Protein AF-A0AAQ3PJN6-F1 (afdb_monomer)

Mean predicted aligned error: 7.68 Å

Foldseek 3Di:
DDDDDPDPDDDPDDDDQFCPQDPRSDDDPVSVVVVVCVVPDDQFCLVVLVVAPADPVLSVVVVCLSVQNDPQLQNCCVVVNDPDQAQLQASPDGTGSQCLQAVPPQNQVLQCVLCVVVVNNVLHDDPPDGPRRSLVVVLVVDDPVVSNVSSRLSSLLSVLSVVQSCCCVPVVDHDHSVVSNVVSVVSVVD

pLDDT: mean 91.35, std 9.41, range [41.59, 97.94]

InterPro domains:
  IPR026960 Reverse transcriptase zinc-binding domain [PF13966] (27-111)

Sequence (190 aa):
MLPPANAAVLADRPDSFVWRWTPHGQYTAASAYRSCFLGSTLLAGAKVIWKARVPPRVKFFAWLAIQDRCWTAERRRRHGLQDTDSCALCDQAVESMEHLLTECSFVKEVWFKIFSVLGWVQKFPPPQLSFVDWWLKERKSFGKLQRKGFDALLLLVAWIIWKERNDRIFRWKASMPRVIVQKVVEEARV

Organism: NCBI:txid547442

Structure (mmCIF, N/CA/C/O backbone):
data_AF-A0AAQ3PJN6-F1
#
_entry.id   AF-A0AAQ3PJN6-F1
#
loop_
_atom_site.group_PDB
_atom_site.id
_atom_site.type_symbol
_atom_site.label_atom_id
_atom_site.label_alt_id
_atom_site.label_comp_id
_atom_site.label_asym_id
_atom_site.label_entity_id
_atom_site.label_seq_id
_atom_site.pdbx_PDB_ins_code
_atom_site.Cartn_x
_atom_site.Cartn_y
_atom_site.Cartn_z
_atom_site.occupancy
_atom_site.B_iso_or_equiv
_atom_site.auth_seq_id
_atom_site.auth_comp_id
_atom_site.auth_asym_id
_atom_site.auth_atom_id
_atom_site.pdbx_PDB_model_num
ATOM 1 N N . MET A 1 1 ? 25.726 28.656 -46.540 1.00 41.59 1 MET A N 1
ATOM 2 C CA . MET A 1 1 ? 26.133 27.451 -47.294 1.00 41.59 1 MET A CA 1
ATOM 3 C C . MET A 1 1 ? 26.380 26.340 -46.286 1.00 41.59 1 MET A C 1
ATOM 5 O O . MET A 1 1 ? 27.259 26.498 -45.452 1.00 41.59 1 MET A O 1
ATOM 9 N N . LEU A 1 2 ? 25.542 25.300 -46.279 1.00 41.94 2 LEU A N 1
ATOM 10 C CA . LEU A 1 2 ? 25.742 24.102 -45.451 1.00 41.94 2 LEU A CA 1
ATOM 11 C C . LEU A 1 2 ? 26.845 23.233 -46.085 1.00 41.94 2 LEU A C 1
ATOM 13 O O . LEU A 1 2 ? 26.938 23.222 -47.314 1.00 41.94 2 LEU A O 1
ATOM 17 N N . PRO A 1 3 ? 27.680 22.531 -45.298 1.00 50.50 3 PRO A N 1
ATOM 18 C CA . PRO A 1 3 ? 28.695 21.650 -45.860 1.00 50.50 3 PRO A CA 1
ATOM 19 C C . PRO A 1 3 ? 28.027 20.483 -46.612 1.00 50.50 3 PRO A C 1
ATOM 21 O O . PRO A 1 3 ? 26.939 20.051 -46.216 1.00 50.50 3 PRO A O 1
ATOM 24 N N . PRO A 1 4 ? 28.642 19.974 -47.696 1.00 54.84 4 PRO A N 1
ATOM 25 C CA . PRO A 1 4 ? 28.109 18.838 -48.433 1.00 54.84 4 PRO A CA 1
ATOM 26 C C . PRO A 1 4 ? 28.041 17.611 -47.519 1.00 54.84 4 PRO A C 1
ATOM 28 O O . PRO A 1 4 ? 28.960 17.339 -46.747 1.00 54.84 4 PRO A O 1
ATOM 31 N N . ALA A 1 5 ? 26.926 16.886 -47.595 1.00 59.00 5 ALA A N 1
ATOM 32 C CA . ALA A 1 5 ? 26.743 15.634 -46.880 1.00 59.00 5 ALA A CA 1
ATOM 33 C C . ALA A 1 5 ? 27.876 14.664 -47.252 1.00 59.00 5 ALA A C 1
ATOM 35 O O . ALA A 1 5 ? 28.093 14.389 -48.432 1.00 59.00 5 ALA A O 1
ATOM 36 N N . ASN A 1 6 ? 28.600 14.162 -46.250 1.00 59.47 6 ASN A N 1
ATOM 37 C CA . ASN A 1 6 ? 29.632 13.148 -46.439 1.00 59.47 6 ASN A CA 1
ATOM 38 C C . ASN A 1 6 ? 29.007 11.916 -47.108 1.00 59.47 6 ASN A C 1
ATOM 40 O O . ASN A 1 6 ? 28.261 11.172 -46.470 1.00 59.47 6 ASN A O 1
ATOM 44 N N . ALA A 1 7 ? 29.304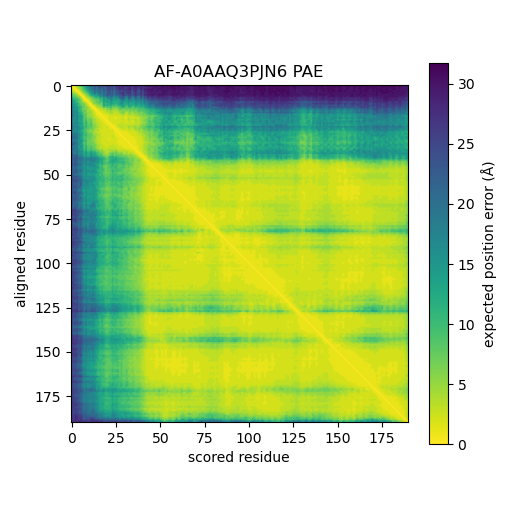 11.704 -48.390 1.00 63.03 7 ALA A N 1
ATOM 45 C CA . ALA A 1 7 ? 28.949 10.481 -49.088 1.00 63.03 7 ALA A CA 1
ATOM 46 C C . ALA A 1 7 ? 29.742 9.330 -48.454 1.00 63.03 7 ALA A C 1
ATOM 48 O O . ALA A 1 7 ? 30.969 9.278 -48.551 1.00 63.03 7 ALA A O 1
ATOM 49 N N . ALA A 1 8 ? 29.052 8.436 -47.748 1.00 68.81 8 ALA A N 1
ATOM 50 C CA . ALA A 1 8 ? 29.670 7.240 -47.201 1.00 68.81 8 ALA A CA 1
ATOM 51 C C . ALA A 1 8 ? 30.123 6.343 -48.364 1.00 68.81 8 ALA A C 1
ATOM 53 O O . ALA A 1 8 ? 29.296 5.811 -49.101 1.00 68.81 8 ALA A O 1
ATOM 54 N N . VAL A 1 9 ? 31.436 6.196 -48.543 1.00 72.69 9 VAL A N 1
ATOM 55 C CA . VAL A 1 9 ? 32.016 5.260 -49.512 1.00 72.69 9 VAL A CA 1
ATOM 56 C C . VAL A 1 9 ? 31.817 3.845 -48.967 1.00 72.69 9 VAL A C 1
ATOM 58 O O . VAL A 1 9 ? 32.398 3.482 -47.942 1.00 72.69 9 VAL A O 1
ATOM 61 N N . LEU A 1 10 ? 30.957 3.059 -49.615 1.00 74.88 10 LEU A N 1
ATOM 62 C CA . LEU A 1 10 ? 30.739 1.655 -49.273 1.00 74.88 10 LEU A CA 1
ATOM 63 C C . LEU A 1 10 ? 31.912 0.825 -49.806 1.00 74.88 10 LEU A C 1
ATOM 65 O O . LEU A 1 10 ? 32.283 0.939 -50.970 1.00 74.88 10 LEU A O 1
ATOM 69 N N . ALA A 1 11 ? 32.515 0.014 -48.940 1.00 78.19 11 ALA A N 1
ATOM 70 C CA . ALA A 1 11 ? 33.551 -0.931 -49.339 1.00 78.19 11 ALA A CA 1
ATOM 71 C C . ALA A 1 11 ? 32.913 -2.173 -49.981 1.00 78.19 11 ALA A C 1
ATOM 73 O O . ALA A 1 11 ? 31.875 -2.628 -49.503 1.00 78.19 11 ALA A O 1
ATOM 74 N N . ASP A 1 12 ? 33.561 -2.744 -51.001 1.00 83.94 12 ASP A N 1
ATOM 75 C CA . ASP A 1 12 ? 33.158 -3.995 -51.662 1.00 83.94 12 ASP A CA 1
ATOM 76 C C . ASP A 1 12 ? 33.481 -5.211 -50.774 1.00 83.94 12 ASP A C 1
ATOM 78 O O . ASP A 1 12 ? 34.441 -5.953 -50.977 1.00 83.94 12 ASP A O 1
ATOM 82 N N . ARG A 1 13 ? 32.735 -5.334 -49.676 1.00 83.50 13 ARG A N 1
ATOM 83 C CA . ARG A 1 13 ? 32.833 -6.424 -48.705 1.00 83.50 13 ARG A CA 1
ATOM 84 C C . ARG A 1 13 ? 31.434 -6.960 -48.415 1.00 83.50 13 ARG A C 1
ATOM 86 O O . ARG A 1 13 ? 30.494 -6.168 -48.377 1.00 83.50 13 ARG A O 1
ATOM 93 N N . PRO A 1 14 ? 31.284 -8.270 -48.165 1.00 85.62 14 PRO A N 1
ATOM 94 C CA . PRO A 1 14 ? 29.997 -8.824 -47.776 1.00 85.62 14 PRO A CA 1
ATOM 95 C C . PRO A 1 14 ? 29.517 -8.198 -46.462 1.00 85.62 14 PRO A C 1
ATOM 97 O O . PRO A 1 14 ? 30.303 -7.982 -45.532 1.00 85.62 14 PRO A O 1
ATOM 100 N N . ASP A 1 15 ? 28.217 -7.918 -46.392 1.00 86.94 15 ASP A N 1
ATOM 101 C CA . ASP A 1 15 ? 27.580 -7.397 -45.188 1.00 86.94 15 ASP A CA 1
ATOM 102 C C . ASP A 1 15 ? 27.761 -8.360 -44.010 1.00 86.94 15 ASP A C 1
ATOM 104 O O . ASP A 1 15 ? 27.745 -9.585 -44.151 1.00 86.94 15 ASP A O 1
ATOM 108 N N . SER A 1 16 ? 27.916 -7.793 -42.814 1.00 86.00 16 SER A N 1
ATOM 109 C CA . SER A 1 16 ? 28.051 -8.558 -41.576 1.00 86.00 16 SER A CA 1
ATOM 110 C C . SER A 1 16 ? 27.063 -8.067 -40.527 1.00 86.00 16 SER A C 1
ATOM 112 O O . SER A 1 16 ? 26.833 -6.867 -40.365 1.00 86.00 16 SER A O 1
ATOM 114 N N . PHE A 1 17 ? 26.473 -9.008 -39.791 1.00 88.12 17 PHE A N 1
ATOM 115 C CA . PHE A 1 17 ? 25.608 -8.681 -38.665 1.00 88.12 17 PHE A CA 1
ATOM 116 C C . PHE A 1 17 ? 26.457 -8.227 -37.478 1.00 88.12 17 PHE A C 1
ATOM 118 O O . PHE A 1 17 ? 27.200 -9.018 -36.899 1.00 88.12 17 PHE A O 1
ATOM 125 N N . VAL A 1 18 ? 26.310 -6.960 -37.087 1.00 91.19 18 VAL A N 1
ATOM 126 C CA . VAL A 1 18 ? 26.968 -6.394 -35.904 1.00 91.19 18 VAL A CA 1
ATOM 127 C C . VAL A 1 18 ? 25.927 -6.147 -34.820 1.00 91.19 18 VAL A C 1
ATOM 129 O O . VAL A 1 18 ? 25.025 -5.318 -34.952 1.00 91.19 18 VAL A O 1
ATOM 132 N N . TRP A 1 19 ? 26.054 -6.866 -33.710 1.00 94.31 19 TRP A N 1
ATOM 133 C CA . TRP A 1 19 ? 25.176 -6.708 -32.563 1.00 94.31 19 TRP A CA 1
ATOM 134 C C . TRP A 1 19 ? 25.511 -5.439 -31.771 1.00 94.31 19 TRP A C 1
ATOM 136 O O . TRP A 1 19 ? 26.453 -5.394 -30.976 1.00 94.31 19 TRP A O 1
ATOM 146 N N . ARG A 1 20 ? 24.683 -4.406 -31.956 1.00 92.50 20 ARG A N 1
ATOM 147 C CA . ARG A 1 20 ? 24.851 -3.059 -31.380 1.00 92.50 20 ARG A CA 1
ATOM 148 C C . ARG A 1 20 ? 24.995 -3.021 -29.852 1.00 92.50 20 ARG A C 1
ATOM 150 O O . ARG A 1 20 ? 25.579 -2.081 -29.322 1.00 92.50 20 ARG A O 1
ATOM 157 N N . TRP A 1 21 ? 24.455 -4.006 -29.133 1.00 89.50 21 TRP A N 1
ATOM 158 C CA . TRP A 1 21 ? 24.374 -3.983 -27.665 1.00 89.50 21 TRP A CA 1
ATOM 159 C C . TRP A 1 21 ? 25.571 -4.628 -26.956 1.00 89.50 21 TRP A C 1
ATOM 161 O O . TRP A 1 21 ? 25.535 -4.835 -25.743 1.00 89.50 21 TRP A O 1
ATOM 171 N N . THR A 1 22 ? 26.641 -4.938 -27.692 1.00 91.44 22 THR A N 1
ATOM 172 C CA . THR A 1 22 ? 27.928 -5.359 -27.124 1.00 91.44 22 THR A CA 1
ATOM 173 C C . THR A 1 22 ? 29.076 -4.612 -27.803 1.00 91.44 22 THR A C 1
ATOM 175 O O . THR A 1 22 ? 29.028 -4.450 -29.021 1.00 91.44 22 THR A O 1
ATOM 178 N N . PRO A 1 23 ? 30.139 -4.222 -27.072 1.00 88.75 23 PRO A N 1
ATOM 179 C CA . PRO A 1 23 ? 31.297 -3.542 -27.663 1.00 88.75 23 PRO A CA 1
ATOM 180 C C . PRO A 1 23 ? 31.987 -4.343 -28.774 1.00 88.75 23 PRO A C 1
ATOM 182 O O . PRO A 1 23 ? 32.526 -3.766 -29.708 1.00 88.75 23 PRO A O 1
ATOM 185 N N . HIS A 1 24 ? 31.944 -5.676 -28.687 1.00 91.00 24 HIS A N 1
ATOM 186 C CA . HIS A 1 24 ? 32.558 -6.580 -29.663 1.00 91.00 24 HIS A CA 1
ATOM 187 C C . HIS A 1 24 ? 31.635 -6.933 -30.839 1.00 91.00 24 HIS A C 1
ATOM 189 O O . HIS A 1 24 ? 32.012 -7.743 -31.679 1.00 91.00 24 HIS A O 1
ATOM 195 N N . GLY A 1 25 ? 30.419 -6.378 -30.895 1.00 92.38 25 GLY A N 1
ATOM 196 C CA . GLY A 1 25 ? 29.487 -6.632 -31.994 1.00 92.38 25 GLY A CA 1
ATOM 197 C C . GLY A 1 25 ? 28.912 -8.052 -32.044 1.00 92.38 25 GLY A C 1
ATOM 198 O O . GLY A 1 25 ? 28.310 -8.419 -33.049 1.00 92.38 25 GLY A O 1
ATOM 199 N N . GLN A 1 26 ? 29.074 -8.855 -30.989 1.00 93.69 26 GLN A N 1
ATOM 200 C CA . GLN A 1 26 ? 28.661 -10.259 -30.957 1.00 93.69 26 GLN A CA 1
ATOM 201 C C . GLN A 1 26 ? 27.317 -10.447 -30.256 1.00 93.69 26 GLN A C 1
ATOM 203 O O . GLN A 1 26 ? 27.110 -10.026 -29.116 1.00 93.69 26 GLN A O 1
ATOM 208 N N . TYR A 1 27 ? 26.402 -11.138 -30.930 1.00 93.00 27 TYR A N 1
ATOM 209 C CA . TYR A 1 27 ? 25.115 -11.491 -30.353 1.00 93.00 27 TYR A CA 1
ATOM 210 C C . TYR A 1 27 ? 25.272 -12.495 -29.205 1.00 93.00 27 TYR A C 1
ATOM 212 O O . TYR A 1 27 ? 25.960 -13.506 -29.322 1.00 93.00 27 TYR A O 1
ATOM 220 N N . THR A 1 28 ? 24.537 -12.258 -28.118 1.00 94.12 28 THR A N 1
ATOM 221 C CA . THR A 1 28 ? 24.232 -13.286 -27.115 1.00 94.12 28 THR A CA 1
ATOM 222 C C . THR A 1 28 ? 22.781 -13.148 -26.666 1.00 94.12 28 THR A C 1
ATOM 224 O O . THR A 1 28 ? 22.288 -12.025 -26.512 1.00 94.12 28 THR A O 1
ATOM 227 N N . ALA A 1 29 ? 22.116 -14.263 -26.352 1.00 94.38 29 ALA A N 1
ATOM 228 C CA . ALA A 1 29 ? 20.758 -14.241 -25.800 1.00 94.38 29 ALA A CA 1
ATOM 229 C C . ALA A 1 29 ? 20.659 -13.369 -24.530 1.00 94.38 29 ALA A C 1
ATOM 231 O O . ALA A 1 29 ? 19.691 -12.634 -24.346 1.00 94.38 29 ALA A O 1
ATOM 232 N N . ALA A 1 30 ? 21.701 -13.368 -23.689 1.00 93.19 30 ALA A N 1
ATOM 233 C CA . ALA A 1 30 ? 21.777 -12.518 -22.501 1.00 93.19 30 ALA A CA 1
ATOM 234 C C . ALA A 1 30 ? 21.797 -11.015 -22.837 1.00 93.19 30 ALA A C 1
ATOM 236 O O . ALA A 1 30 ? 21.110 -10.226 -22.187 1.00 93.19 30 ALA A O 1
ATOM 237 N N . SER A 1 31 ? 22.569 -10.601 -23.847 1.00 93.44 31 SER A N 1
ATOM 238 C CA . SER A 1 31 ? 22.611 -9.202 -24.294 1.00 93.44 31 SER A CA 1
ATOM 239 C C . SER A 1 31 ? 21.312 -8.763 -24.980 1.00 93.44 31 SER A C 1
ATOM 241 O O . SER A 1 31 ? 20.862 -7.644 -24.745 1.00 93.44 31 SER A O 1
ATOM 243 N N . ALA A 1 32 ? 20.662 -9.655 -25.735 1.00 93.69 32 ALA A N 1
ATOM 244 C CA . ALA A 1 32 ? 19.332 -9.428 -26.299 1.00 93.69 32 ALA A CA 1
ATOM 245 C C . ALA A 1 32 ? 18.289 -9.224 -25.201 1.00 93.69 32 ALA A C 1
ATOM 247 O O . ALA A 1 32 ? 17.615 -8.197 -25.191 1.00 93.69 32 ALA A O 1
ATOM 248 N N . TYR A 1 33 ? 18.247 -10.117 -24.210 1.00 92.25 33 TYR A N 1
ATOM 249 C CA . TYR A 1 33 ? 17.370 -9.965 -23.053 1.00 92.25 33 TYR A CA 1
ATOM 250 C C . TYR A 1 33 ? 17.603 -8.627 -22.343 1.00 92.25 33 TYR A C 1
ATOM 252 O O . TYR A 1 33 ? 16.660 -7.872 -22.147 1.00 92.25 33 TYR A O 1
ATOM 260 N N . ARG A 1 34 ? 18.857 -8.277 -22.018 1.00 90.62 34 ARG A N 1
ATOM 261 C CA . ARG A 1 34 ? 19.184 -6.999 -21.354 1.00 90.62 34 ARG A CA 1
ATOM 262 C C . ARG A 1 34 ? 18.792 -5.778 -22.188 1.00 90.62 34 ARG A C 1
ATOM 264 O O . ARG A 1 34 ? 18.369 -4.784 -21.605 1.00 90.62 34 ARG A O 1
ATOM 271 N N . SER A 1 35 ? 18.895 -5.854 -23.516 1.00 91.06 35 SER A N 1
ATOM 272 C CA . SER A 1 35 ? 18.488 -4.761 -24.407 1.00 91.06 35 SER A CA 1
ATOM 273 C C . SER A 1 35 ? 16.993 -4.446 -24.312 1.00 91.06 35 SER A C 1
ATOM 275 O O . SER A 1 35 ? 16.617 -3.283 -24.404 1.00 91.06 35 SER A O 1
ATOM 277 N N . CYS A 1 36 ? 16.147 -5.433 -23.994 1.00 89.75 36 CYS A N 1
ATOM 278 C CA . CYS A 1 36 ? 14.721 -5.207 -23.740 1.00 89.75 36 CYS A CA 1
ATOM 279 C C . CYS A 1 36 ? 14.448 -4.381 -22.468 1.00 89.75 36 CYS A C 1
ATOM 281 O O . CYS A 1 36 ? 13.340 -3.884 -22.294 1.00 89.75 36 CYS A O 1
ATOM 283 N N . PHE A 1 37 ? 15.438 -4.230 -21.581 1.00 87.38 37 PHE A N 1
ATOM 284 C CA . PHE A 1 37 ? 15.331 -3.453 -20.340 1.00 87.38 37 PHE A CA 1
ATOM 285 C C . PHE A 1 37 ? 16.139 -2.155 -20.380 1.00 87.38 37 PHE A C 1
ATOM 287 O O . PHE A 1 37 ? 16.239 -1.462 -19.361 1.00 87.38 37 PHE A O 1
ATOM 294 N N . LEU A 1 38 ? 16.732 -1.806 -21.523 1.00 85.00 38 LEU A N 1
ATOM 295 C CA . LEU A 1 38 ? 17.420 -0.530 -21.673 1.00 85.00 38 LEU A CA 1
ATOM 296 C C . LEU A 1 38 ? 16.406 0.612 -21.534 1.00 85.00 38 LEU A C 1
ATOM 298 O O . LEU A 1 38 ? 15.377 0.625 -22.200 1.00 85.00 38 LEU A O 1
ATOM 302 N N . GLY A 1 39 ? 16.680 1.546 -20.622 1.00 81.38 39 GLY A N 1
ATOM 303 C CA . GLY A 1 39 ? 15.740 2.615 -20.271 1.00 81.38 39 GLY A CA 1
ATOM 304 C C . GLY A 1 39 ? 14.632 2.203 -19.294 1.00 81.38 39 GLY A C 1
ATOM 305 O O . GLY A 1 39 ? 13.775 3.024 -18.980 1.00 81.38 39 GLY A O 1
ATOM 306 N N . SER A 1 40 ? 14.642 0.968 -18.774 1.00 82.12 40 SER A N 1
ATOM 307 C CA . SER A 1 40 ? 13.704 0.578 -17.716 1.00 82.12 40 SER A CA 1
ATOM 308 C C . SER A 1 40 ? 13.951 1.378 -16.433 1.00 82.12 40 SER A C 1
ATOM 310 O O . SER A 1 40 ? 15.087 1.551 -15.987 1.00 82.12 40 SER A O 1
ATOM 312 N N . THR A 1 41 ? 12.872 1.860 -15.820 1.00 78.12 41 THR A N 1
ATOM 313 C CA . THR A 1 41 ? 12.910 2.503 -14.506 1.00 78.12 41 THR A CA 1
ATOM 314 C C . THR A 1 41 ? 12.570 1.486 -13.425 1.00 78.12 41 THR A C 1
ATOM 316 O O . THR A 1 41 ? 11.668 0.656 -13.560 1.00 78.12 41 THR A O 1
ATOM 319 N N . LEU A 1 42 ? 13.316 1.527 -12.322 1.00 80.00 42 LEU A N 1
ATOM 320 C CA . LEU A 1 42 ? 12.997 0.711 -11.160 1.00 80.00 42 LEU A CA 1
ATOM 321 C C . LEU A 1 42 ? 11.850 1.363 -10.399 1.00 80.00 42 LEU A C 1
ATOM 323 O O . LEU A 1 42 ? 11.968 2.491 -9.925 1.00 80.00 42 LEU A O 1
ATOM 327 N N . LEU A 1 43 ? 10.761 0.621 -10.232 1.00 86.56 43 LEU A N 1
ATOM 328 C CA . LEU A 1 43 ? 9.643 1.068 -9.421 1.00 86.56 43 LEU A CA 1
ATOM 329 C C . LEU A 1 43 ? 10.024 1.037 -7.934 1.00 86.56 43 LEU A C 1
ATOM 331 O O . LEU A 1 43 ? 10.405 -0.011 -7.390 1.00 86.56 43 LEU A O 1
ATOM 335 N N . ALA A 1 44 ? 9.919 2.190 -7.271 1.00 90.25 44 ALA A N 1
ATOM 336 C CA . ALA A 1 44 ? 10.175 2.310 -5.843 1.00 90.25 44 ALA A CA 1
ATOM 337 C C . ALA A 1 44 ? 9.292 1.329 -5.050 1.00 90.25 44 ALA A C 1
ATOM 339 O O . ALA A 1 44 ? 8.145 1.061 -5.394 1.00 90.25 44 ALA A O 1
ATOM 340 N N . GLY A 1 45 ? 9.851 0.712 -4.008 1.00 92.44 45 GLY A N 1
ATOM 341 C CA . GLY A 1 45 ? 9.125 -0.252 -3.172 1.00 92.44 45 GLY A CA 1
ATOM 342 C C . GLY A 1 45 ? 9.012 -1.670 -3.747 1.00 92.44 45 GLY A C 1
ATOM 343 O O . GLY A 1 45 ? 8.946 -2.616 -2.962 1.00 92.44 45 GLY A O 1
ATOM 344 N N . ALA A 1 46 ? 9.125 -1.884 -5.065 1.00 93.00 46 ALA A N 1
ATOM 345 C CA . ALA A 1 46 ? 8.941 -3.209 -5.681 1.00 93.00 46 ALA A CA 1
ATOM 346 C C . ALA A 1 46 ? 9.862 -4.291 -5.082 1.00 93.00 46 ALA A C 1
ATOM 348 O O . ALA A 1 46 ? 9.415 -5.368 -4.687 1.00 93.00 46 ALA A O 1
ATOM 349 N N . LYS A 1 47 ? 11.157 -3.990 -4.916 1.00 92.81 47 LYS A N 1
ATOM 350 C CA . LYS A 1 47 ? 12.120 -4.913 -4.283 1.00 92.81 47 LYS A CA 1
ATOM 351 C C . LYS A 1 47 ? 11.766 -5.230 -2.826 1.00 92.81 47 LYS A C 1
ATOM 353 O O . LYS A 1 47 ? 12.107 -6.308 -2.338 1.00 92.81 47 LYS A O 1
ATOM 358 N N . VAL A 1 48 ? 11.136 -4.291 -2.122 1.00 95.00 48 VAL A N 1
ATOM 359 C CA . VAL A 1 48 ? 10.723 -4.470 -0.726 1.00 95.00 48 VAL A CA 1
ATOM 360 C C . VAL A 1 48 ? 9.495 -5.376 -0.654 1.00 95.00 48 VAL A C 1
ATOM 362 O O . VAL A 1 48 ? 9.520 -6.332 0.118 1.00 95.00 48 VAL A O 1
ATOM 365 N N . ILE A 1 49 ? 8.503 -5.170 -1.530 1.00 96.31 49 ILE A N 1
ATOM 366 C CA . ILE A 1 49 ? 7.302 -6.019 -1.649 1.00 96.31 49 ILE A CA 1
ATOM 367 C C . ILE A 1 49 ? 7.688 -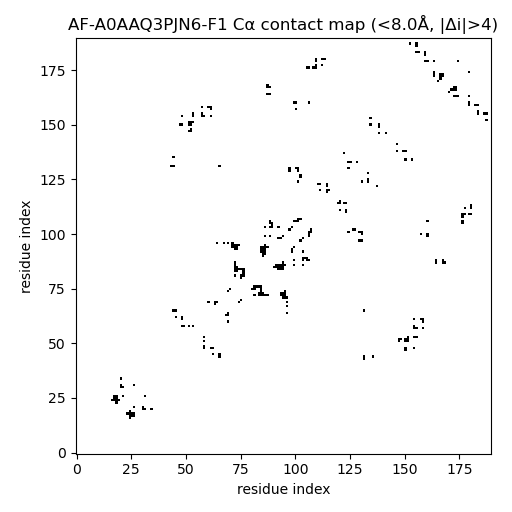7.491 -1.807 1.00 96.31 49 ILE A C 1
ATOM 369 O O . ILE A 1 49 ? 7.250 -8.348 -1.039 1.00 96.31 49 ILE A O 1
ATOM 373 N N . TRP A 1 50 ? 8.569 -7.796 -2.761 1.00 94.94 50 TRP A N 1
ATOM 374 C CA . TRP A 1 50 ? 8.934 -9.185 -3.044 1.00 94.94 50 TRP A CA 1
ATOM 375 C C . TRP A 1 50 ? 9.710 -9.852 -1.900 1.00 94.94 50 TRP A C 1
ATOM 377 O O . TRP A 1 50 ? 9.574 -11.061 -1.689 1.00 94.94 50 TRP A O 1
ATOM 387 N N . LYS A 1 51 ? 10.446 -9.068 -1.100 1.00 93.94 51 LYS A N 1
ATOM 388 C CA . LYS A 1 51 ? 11.173 -9.537 0.094 1.00 93.94 51 LYS A CA 1
ATOM 389 C C . LYS A 1 51 ? 10.322 -9.608 1.366 1.00 93.94 51 LYS A C 1
ATOM 391 O O . LYS A 1 51 ? 10.779 -10.205 2.342 1.00 93.94 51 LYS A O 1
ATOM 396 N N . ALA A 1 52 ? 9.133 -9.006 1.384 1.00 93.81 52 ALA A N 1
ATOM 397 C CA . ALA A 1 52 ? 8.261 -9.006 2.552 1.00 93.81 52 ALA A CA 1
ATOM 398 C C . ALA A 1 52 ? 7.778 -10.427 2.898 1.00 93.81 52 ALA A C 1
ATOM 400 O O . ALA A 1 52 ? 7.615 -11.284 2.022 1.00 93.81 52 ALA A O 1
ATOM 401 N N . ARG A 1 53 ? 7.551 -10.683 4.189 1.00 92.56 53 ARG A N 1
ATOM 402 C CA . ARG A 1 53 ? 7.000 -11.949 4.696 1.00 92.56 53 ARG A CA 1
ATOM 403 C C . ARG A 1 53 ? 5.479 -11.841 4.793 1.00 92.56 53 ARG A C 1
ATOM 405 O O . ARG A 1 53 ? 4.943 -11.661 5.875 1.00 92.56 53 ARG A O 1
ATOM 412 N N . VAL A 1 54 ? 4.821 -11.885 3.641 1.00 93.81 54 VAL A N 1
ATOM 413 C CA . VAL A 1 54 ? 3.356 -11.859 3.507 1.00 93.81 54 VAL A CA 1
ATOM 414 C C . VAL A 1 54 ? 2.924 -12.856 2.429 1.00 93.81 54 VAL A C 1
ATOM 416 O O . VAL A 1 54 ? 3.744 -13.182 1.557 1.00 93.81 54 VAL A O 1
ATOM 419 N N . PRO A 1 55 ? 1.663 -13.324 2.441 1.00 95.06 55 PRO A N 1
ATOM 420 C CA . PRO A 1 55 ? 1.155 -14.232 1.420 1.00 95.06 55 PRO A CA 1
ATOM 421 C C . PRO A 1 55 ? 1.334 -13.684 -0.010 1.00 95.06 55 PRO A C 1
ATOM 423 O O . PRO A 1 55 ? 1.213 -12.472 -0.221 1.00 95.06 55 PRO A O 1
ATOM 426 N N . PRO A 1 56 ? 1.552 -14.542 -1.028 1.00 95.69 56 PRO A N 1
ATOM 427 C CA . PRO A 1 56 ? 1.737 -14.106 -2.417 1.00 95.69 56 PRO A CA 1
ATOM 428 C C . PRO A 1 56 ? 0.617 -13.202 -2.949 1.00 95.69 56 PRO A C 1
ATOM 430 O O . PRO A 1 56 ? 0.901 -12.236 -3.652 1.00 95.69 56 PRO A O 1
ATOM 433 N N . ARG A 1 57 ? -0.641 -13.445 -2.545 1.00 95.94 57 ARG A N 1
ATOM 434 C CA . ARG A 1 57 ? -1.796 -12.595 -2.895 1.00 95.94 57 ARG A CA 1
ATOM 435 C C . ARG A 1 57 ? -1.630 -11.139 -2.445 1.00 95.94 57 ARG A C 1
ATOM 437 O O . ARG A 1 57 ? -1.961 -10.226 -3.193 1.00 95.94 57 ARG A O 1
ATOM 444 N N . VAL A 1 58 ? -1.052 -10.928 -1.261 1.00 97.06 58 VAL A N 1
ATOM 445 C CA . VAL A 1 58 ? -0.785 -9.596 -0.699 1.00 97.06 58 VAL A CA 1
ATOM 446 C C . VAL A 1 58 ? 0.342 -8.918 -1.475 1.00 97.06 58 VAL A C 1
ATOM 448 O O . VAL A 1 58 ? 0.235 -7.740 -1.803 1.00 97.06 58 VAL A O 1
ATOM 451 N N . LYS A 1 59 ? 1.396 -9.665 -1.839 1.00 97.06 59 LYS A N 1
ATOM 452 C CA . LYS A 1 59 ? 2.493 -9.143 -2.675 1.00 97.06 59 LYS A CA 1
ATOM 453 C C . LYS A 1 59 ? 2.000 -8.711 -4.050 1.00 97.06 59 LYS A C 1
ATOM 455 O O . LYS A 1 59 ? 2.359 -7.633 -4.511 1.00 97.06 59 LYS A O 1
ATOM 460 N N . PHE A 1 60 ? 1.181 -9.545 -4.686 1.00 97.31 60 PHE A N 1
ATOM 461 C CA . PHE A 1 60 ? 0.636 -9.265 -6.008 1.00 97.31 60 PHE A CA 1
ATOM 462 C C . PHE A 1 60 ? -0.273 -8.033 -5.989 1.00 97.31 60 PHE A C 1
ATOM 464 O O . PHE A 1 60 ? -0.095 -7.133 -6.805 1.00 97.31 60 PHE A O 1
ATOM 471 N N . PHE A 1 61 ? -1.172 -7.945 -5.004 1.00 97.81 61 PHE A N 1
ATOM 472 C CA . PHE A 1 61 ? -1.971 -6.744 -4.775 1.00 97.81 61 PHE A CA 1
ATOM 473 C C . PHE A 1 61 ? -1.091 -5.504 -4.587 1.00 97.81 61 PHE A C 1
ATOM 475 O O . PHE A 1 61 ? -1.273 -4.520 -5.295 1.00 97.81 61 PHE A O 1
ATOM 482 N N . ALA A 1 62 ? -0.115 -5.556 -3.677 1.00 97.38 62 ALA A N 1
ATOM 483 C CA . ALA A 1 62 ? 0.751 -4.419 -3.397 1.00 97.38 62 ALA A CA 1
ATOM 484 C C . ALA A 1 62 ? 1.519 -3.966 -4.644 1.00 97.38 62 ALA A C 1
ATOM 486 O O . ALA A 1 62 ? 1.641 -2.771 -4.887 1.00 97.38 62 ALA A O 1
ATOM 487 N N . TRP A 1 63 ? 2.002 -4.912 -5.455 1.00 96.50 63 TRP A N 1
ATOM 488 C CA . TRP A 1 63 ? 2.686 -4.632 -6.716 1.00 96.50 63 TRP A CA 1
ATOM 489 C C . TRP A 1 63 ? 1.785 -3.906 -7.724 1.00 96.50 63 TRP A C 1
ATOM 491 O O . TRP A 1 63 ? 2.264 -3.000 -8.407 1.00 96.50 63 TRP A O 1
ATOM 501 N N . LEU A 1 64 ? 0.499 -4.264 -7.802 1.00 96.69 64 LEU A N 1
ATOM 502 C CA . LEU A 1 64 ? -0.483 -3.533 -8.610 1.00 96.69 64 LEU A CA 1
ATOM 503 C C . LEU A 1 64 ? -0.793 -2.156 -8.014 1.00 96.69 64 LEU A C 1
ATOM 505 O O . LEU A 1 64 ? -0.855 -1.179 -8.757 1.00 96.69 64 LEU A O 1
ATOM 509 N N . ALA A 1 65 ? -0.950 -2.068 -6.692 1.00 96.38 65 ALA A N 1
ATOM 510 C CA . ALA A 1 65 ? -1.285 -0.830 -5.996 1.00 96.38 65 ALA A CA 1
ATOM 511 C C . ALA A 1 65 ? -0.229 0.259 -6.232 1.00 96.38 65 ALA A C 1
ATOM 513 O O . ALA A 1 65 ? -0.579 1.361 -6.635 1.00 96.38 65 ALA A O 1
ATOM 514 N N . ILE A 1 66 ? 1.063 -0.065 -6.105 1.00 94.69 66 ILE A N 1
ATOM 515 C CA . ILE A 1 66 ? 2.148 0.909 -6.332 1.00 94.69 66 ILE A CA 1
ATOM 516 C C . ILE A 1 66 ? 2.321 1.330 -7.802 1.00 94.69 66 ILE A C 1
ATOM 518 O O . ILE A 1 66 ? 3.093 2.234 -8.097 1.00 94.69 66 ILE A O 1
ATOM 522 N N . GLN A 1 67 ? 1.639 0.661 -8.734 1.00 92.94 67 GL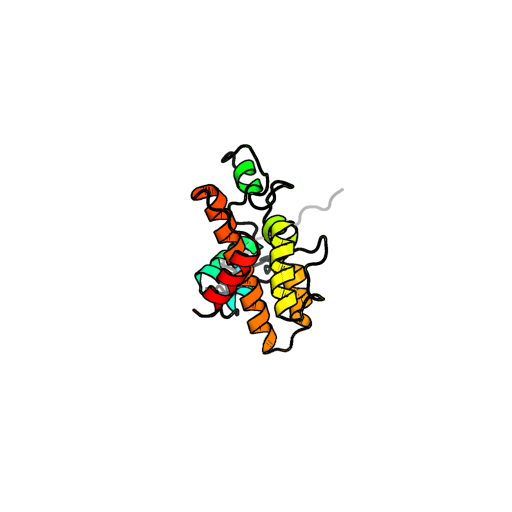N A N 1
ATOM 523 C CA . GLN A 1 67 ? 1.574 1.047 -10.149 1.00 92.94 67 GLN A CA 1
ATOM 524 C C . GLN A 1 67 ? 0.271 1.773 -10.495 1.00 92.94 67 GLN A C 1
ATOM 526 O O . GLN A 1 67 ? -0.019 1.956 -11.678 1.00 92.94 67 GLN A O 1
ATOM 531 N N . ASP A 1 68 ? -0.552 2.092 -9.492 1.00 92.19 68 ASP A N 1
ATOM 532 C CA . ASP A 1 68 ? -1.916 2.593 -9.664 1.00 92.19 68 ASP A CA 1
ATOM 533 C C . ASP A 1 68 ? -2.780 1.666 -10.543 1.00 92.19 68 ASP A C 1
ATOM 535 O O . ASP A 1 68 ? -3.663 2.112 -11.263 1.00 92.19 68 ASP A O 1
ATOM 539 N N . ARG A 1 69 ? -2.525 0.344 -10.531 1.00 94.62 69 ARG A N 1
ATOM 540 C CA . ARG A 1 69 ? -3.169 -0.665 -11.404 1.00 94.62 69 ARG A CA 1
ATOM 541 C C . ARG A 1 69 ? -4.397 -1.357 -10.816 1.00 94.62 69 ARG A C 1
ATOM 543 O O . ARG A 1 69 ? -4.929 -2.280 -11.431 1.00 94.62 69 ARG A O 1
ATOM 550 N N . CYS A 1 70 ? -4.872 -0.918 -9.659 1.00 96.38 70 CYS A N 1
ATOM 551 C CA . CYS A 1 70 ? -6.101 -1.437 -9.063 1.00 96.38 70 CYS A CA 1
ATOM 552 C C . CYS A 1 70 ? -7.336 -0.664 -9.552 1.00 96.38 70 CYS A C 1
ATOM 554 O O . CYS A 1 70 ? -7.253 0.510 -9.901 1.00 96.38 70 CYS A O 1
ATOM 556 N N . TRP A 1 71 ? -8.505 -1.308 -9.531 1.00 95.62 71 TRP A N 1
ATOM 557 C CA . TRP A 1 71 ? -9.783 -0.705 -9.937 1.00 95.62 71 TRP A CA 1
ATOM 558 C C . TRP A 1 71 ? -10.387 0.211 -8.859 1.00 95.62 71 TRP A C 1
ATOM 560 O O . TRP A 1 71 ? -11.433 -0.093 -8.274 1.00 95.62 71 TRP A O 1
ATOM 570 N N . THR A 1 72 ? -9.711 1.326 -8.585 1.00 96.88 72 THR A N 1
ATOM 571 C CA . THR A 1 72 ? -10.221 2.419 -7.744 1.00 96.88 72 THR A CA 1
ATOM 572 C C . THR A 1 72 ? -11.378 3.150 -8.424 1.00 96.88 72 THR A C 1
ATOM 574 O O . THR A 1 72 ? -11.614 2.974 -9.625 1.00 96.88 72 THR A O 1
ATOM 577 N N . ALA A 1 73 ? -12.137 3.942 -7.666 1.00 96.06 73 ALA A N 1
ATOM 578 C CA . ALA A 1 73 ? -13.297 4.630 -8.208 1.00 96.06 73 ALA A CA 1
ATOM 579 C C . ALA A 1 73 ? -12.904 5.641 -9.304 1.00 96.06 73 ALA A C 1
ATOM 581 O O . ALA A 1 73 ? -13.493 5.654 -10.387 1.00 96.06 73 ALA A O 1
ATOM 582 N N . GLU A 1 74 ? -11.827 6.392 -9.076 1.00 96.75 74 GLU A N 1
ATOM 583 C CA . GLU A 1 74 ? -11.251 7.297 -10.071 1.00 96.75 74 GLU A CA 1
ATOM 584 C C . GLU A 1 74 ? -10.888 6.555 -11.368 1.00 96.75 74 GLU A C 1
ATOM 586 O O . GLU A 1 74 ? -11.257 6.975 -12.467 1.00 96.75 74 GLU A O 1
ATOM 591 N N . ARG A 1 75 ? -10.202 5.408 -11.262 1.00 95.75 75 ARG A N 1
ATOM 592 C CA . ARG A 1 75 ? -9.811 4.618 -12.435 1.00 95.75 75 ARG A CA 1
ATOM 593 C C . ARG A 1 75 ? -11.028 4.062 -13.171 1.00 95.75 75 ARG A C 1
ATOM 595 O O . ARG A 1 75 ? -11.067 4.099 -14.397 1.00 95.75 75 ARG A O 1
ATOM 602 N N . ARG A 1 76 ? -12.028 3.549 -12.450 1.00 95.00 76 ARG A N 1
ATOM 603 C CA . ARG A 1 76 ? -13.262 3.037 -13.067 1.00 95.00 76 ARG A CA 1
ATOM 604 C C . ARG A 1 76 ? -13.998 4.135 -13.833 1.00 95.00 76 ARG A C 1
ATOM 606 O O . ARG A 1 76 ? -14.404 3.886 -14.965 1.00 95.00 76 A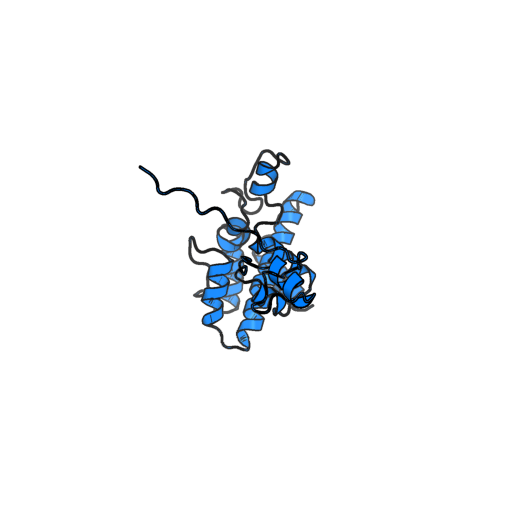RG A O 1
ATOM 613 N N . ARG A 1 77 ? -14.088 5.346 -13.276 1.00 95.69 77 ARG A N 1
ATOM 614 C CA . ARG A 1 77 ? -14.683 6.510 -13.952 1.00 95.69 77 ARG A CA 1
ATOM 615 C C . ARG A 1 77 ? -13.906 6.911 -15.205 1.00 95.69 77 ARG A C 1
ATOM 617 O O . ARG A 1 77 ? -14.510 7.069 -16.260 1.00 95.69 77 ARG A O 1
ATOM 624 N N . ARG A 1 78 ? -12.568 6.969 -15.139 1.00 95.00 78 ARG A N 1
ATOM 625 C CA . ARG A 1 78 ? -11.699 7.238 -16.308 1.00 95.00 78 ARG A CA 1
ATOM 626 C C . ARG A 1 78 ? -11.916 6.260 -17.473 1.00 95.00 78 ARG A C 1
ATOM 628 O O . ARG A 1 78 ? -11.659 6.618 -18.617 1.00 95.00 78 ARG A O 1
ATOM 635 N N . HIS A 1 79 ? -12.384 5.045 -17.188 1.00 94.94 79 HIS A N 1
ATOM 636 C CA . HIS A 1 79 ? -12.684 4.011 -18.181 1.00 94.94 79 HIS A CA 1
ATOM 637 C C . HIS A 1 79 ? -14.185 3.860 -18.500 1.00 94.94 79 HIS A C 1
ATOM 639 O O . HIS A 1 79 ? -14.557 2.900 -19.169 1.00 94.94 79 HIS A O 1
ATOM 645 N N . GLY A 1 80 ? -15.048 4.766 -18.025 1.00 95.06 80 GLY A N 1
ATOM 646 C CA . GLY A 1 80 ? -16.492 4.715 -18.287 1.00 95.06 80 GLY A CA 1
ATOM 647 C C . GLY A 1 80 ? -17.218 3.545 -17.613 1.00 95.06 80 GLY A C 1
ATOM 648 O O . GLY A 1 80 ? -18.287 3.148 -18.060 1.00 95.06 80 GLY A O 1
ATOM 649 N N . LEU A 1 81 ? -16.639 2.961 -16.557 1.00 93.25 81 LEU A N 1
ATOM 650 C CA . LEU A 1 81 ? -17.232 1.835 -15.824 1.00 93.25 81 LEU A CA 1
ATOM 651 C C . LEU A 1 81 ? -18.165 2.278 -14.686 1.00 93.25 81 LEU A C 1
ATOM 653 O O . LEU A 1 81 ? -18.824 1.433 -14.086 1.00 93.25 81 LEU A O 1
ATOM 657 N N . GLN A 1 82 ? -18.164 3.567 -14.338 1.00 91.94 82 GLN A N 1
ATOM 658 C CA . GLN A 1 82 ? -19.063 4.179 -13.356 1.00 91.94 82 GLN A CA 1
ATOM 659 C C . GLN A 1 82 ? -19.030 5.711 -13.467 1.00 91.94 82 GLN A C 1
ATOM 661 O O . GLN A 1 82 ? -18.043 6.269 -13.950 1.00 91.94 82 GLN A O 1
ATOM 666 N N . ASP A 1 83 ? -20.049 6.377 -12.927 1.00 91.56 83 ASP A N 1
ATOM 667 C CA . ASP A 1 83 ? -20.193 7.835 -13.036 1.00 91.56 83 ASP A CA 1
ATOM 668 C C . ASP A 1 83 ? -19.460 8.611 -11.934 1.00 91.56 83 ASP A C 1
ATOM 670 O O . ASP A 1 83 ? -18.898 9.683 -12.186 1.00 91.56 83 ASP A O 1
ATOM 674 N N . THR A 1 84 ? -19.440 8.064 -10.715 1.00 94.00 84 THR A N 1
ATOM 675 C CA . THR A 1 84 ? -18.850 8.704 -9.533 1.00 94.00 84 THR A CA 1
ATOM 676 C C . THR A 1 84 ? -17.440 8.189 -9.261 1.00 94.00 84 THR A C 1
ATOM 678 O O . THR A 1 84 ? -17.111 7.032 -9.522 1.00 94.00 84 THR A O 1
ATOM 681 N N . ASP A 1 85 ? -16.582 9.041 -8.714 1.00 96.12 85 ASP A N 1
ATOM 682 C CA . ASP A 1 85 ? -15.249 8.685 -8.220 1.00 96.12 85 ASP A CA 1
ATOM 683 C C . ASP A 1 85 ? -15.097 8.878 -6.710 1.00 96.12 85 ASP A C 1
ATOM 685 O O . ASP A 1 85 ? -13.989 8.743 -6.195 1.00 96.12 85 ASP A O 1
ATOM 689 N N . SER A 1 86 ? -16.191 9.116 -5.984 1.00 97.19 86 SER A N 1
ATOM 690 C CA . SER A 1 86 ? -16.179 9.223 -4.527 1.00 97.19 86 SER A CA 1
ATOM 691 C C . SER A 1 86 ? -15.614 7.965 -3.860 1.00 97.19 86 SER A C 1
ATOM 693 O O . SER A 1 86 ? -15.897 6.828 -4.249 1.00 97.19 86 SER A O 1
ATOM 695 N N . CYS A 1 87 ? -14.811 8.173 -2.820 1.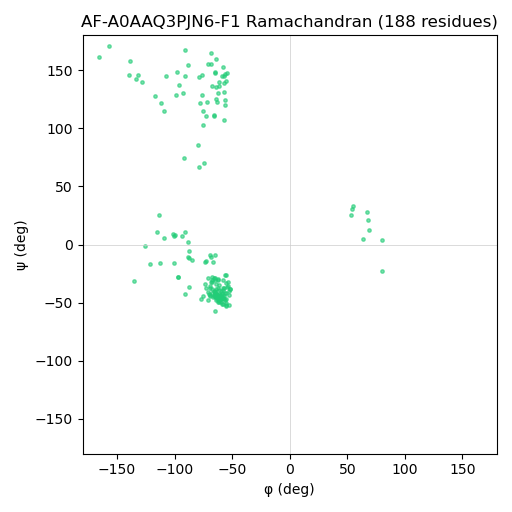00 97.44 87 CYS A N 1
ATOM 696 C CA . CYS A 1 87 ? -14.235 7.114 -2.002 1.00 97.44 87 CYS A CA 1
ATOM 697 C C . CYS A 1 87 ? -15.306 6.308 -1.268 1.00 97.44 87 CYS A C 1
ATOM 699 O O . CYS A 1 87 ? -16.017 6.841 -0.420 1.00 97.44 87 CYS A O 1
ATOM 701 N N . ALA A 1 88 ? -15.344 4.990 -1.481 1.00 95.81 88 ALA A N 1
ATOM 702 C CA . ALA A 1 88 ? -16.320 4.116 -0.824 1.00 95.81 88 ALA A CA 1
ATOM 703 C C . ALA A 1 88 ? -16.103 3.979 0.700 1.00 95.81 88 ALA A C 1
ATOM 705 O O . ALA A 1 88 ? -16.930 3.398 1.410 1.00 95.81 88 ALA A O 1
ATOM 706 N N . LEU A 1 89 ? -14.969 4.467 1.220 1.00 97.31 89 LEU A N 1
ATOM 707 C CA . LEU A 1 89 ? -14.663 4.421 2.648 1.00 97.31 89 LEU A CA 1
ATOM 708 C C . LEU A 1 89 ? -15.122 5.666 3.412 1.00 97.31 89 LEU A C 1
ATOM 710 O O . LEU A 1 89 ? -15.639 5.512 4.520 1.00 97.31 89 LEU A O 1
ATOM 714 N N . CYS A 1 90 ? -14.915 6.863 2.853 1.00 96.38 90 CYS A N 1
ATOM 715 C CA . CYS A 1 90 ? -15.205 8.133 3.528 1.00 96.38 90 CYS A CA 1
ATOM 716 C C . CYS A 1 90 ? -16.204 9.042 2.810 1.00 96.38 90 CYS A C 1
ATOM 718 O O . CYS A 1 90 ? -16.675 9.974 3.447 1.00 96.38 90 CYS A O 1
ATOM 720 N N . ASP A 1 91 ? -16.481 8.817 1.524 1.00 96.19 91 ASP A N 1
ATOM 721 C CA . ASP A 1 91 ? -17.381 9.628 0.689 1.00 96.19 91 ASP A CA 1
ATOM 722 C C . ASP A 1 91 ? -17.067 11.142 0.673 1.00 96.19 91 ASP A C 1
ATOM 724 O O . ASP A 1 91 ? -17.932 11.983 0.469 1.00 96.19 91 ASP A O 1
ATOM 728 N N . GLN A 1 92 ? -15.805 11.511 0.926 1.00 95.19 92 GLN A N 1
ATOM 729 C CA . GLN A 1 92 ? -15.368 12.909 1.094 1.00 95.19 92 GLN A CA 1
ATOM 730 C C . GLN A 1 92 ? -14.438 13.411 -0.017 1.00 95.19 92 GLN A C 1
ATOM 732 O O . GLN A 1 92 ? -14.189 14.610 -0.111 1.00 95.19 92 GLN A O 1
ATOM 737 N N . ALA A 1 93 ? -13.861 12.510 -0.813 1.00 96.44 93 ALA A N 1
ATOM 738 C CA . ALA A 1 93 ? -12.883 12.840 -1.845 1.00 96.44 93 ALA A CA 1
ATOM 739 C C . ALA A 1 93 ? -12.835 11.757 -2.931 1.00 96.44 93 ALA A C 1
ATOM 741 O O . ALA A 1 93 ? -13.405 10.674 -2.767 1.00 96.44 93 ALA A O 1
ATOM 742 N N . VAL A 1 94 ? -12.112 12.051 -4.013 1.00 97.19 94 VAL A N 1
ATOM 743 C CA . VAL A 1 94 ? -11.845 11.124 -5.119 1.00 97.19 94 VAL A CA 1
ATOM 744 C C . VAL A 1 94 ? -11.045 9.911 -4.630 1.00 97.19 94 VAL A C 1
ATOM 746 O O . VAL A 1 94 ? -10.014 10.041 -3.970 1.00 97.19 94 VAL A O 1
ATOM 749 N N . GLU A 1 95 ? -11.501 8.708 -4.974 1.00 97.38 95 GLU A N 1
ATOM 750 C CA . GLU A 1 95 ? -10.837 7.449 -4.646 1.00 97.38 95 GLU A CA 1
ATOM 751 C C . GLU A 1 95 ? -9.672 7.175 -5.607 1.00 97.38 95 GLU A C 1
ATOM 753 O O . GLU A 1 95 ? -9.813 6.456 -6.601 1.00 97.38 95 GLU A O 1
ATOM 758 N N . SER A 1 96 ? -8.502 7.721 -5.296 1.00 96.88 96 SER A N 1
ATOM 759 C CA . SER A 1 96 ? -7.226 7.263 -5.854 1.00 96.88 96 SER A CA 1
ATOM 760 C C . SER A 1 96 ? -6.598 6.189 -4.955 1.00 96.88 96 SER A C 1
ATOM 762 O O . SER A 1 96 ? -7.031 5.979 -3.816 1.00 96.88 96 SER A O 1
ATOM 764 N N . MET A 1 97 ? -5.566 5.487 -5.441 1.00 95.94 97 MET A N 1
ATOM 765 C CA . MET A 1 97 ? -4.841 4.533 -4.592 1.00 95.94 97 MET A CA 1
ATOM 766 C C . MET A 1 97 ? -4.140 5.235 -3.420 1.00 95.94 97 MET A C 1
ATOM 768 O O . MET A 1 97 ? -4.163 4.728 -2.302 1.00 95.94 97 MET A O 1
ATOM 772 N N . GLU A 1 98 ? -3.575 6.422 -3.651 1.00 95.25 98 GLU A N 1
ATOM 773 C CA . GLU A 1 98 ? -2.956 7.235 -2.597 1.00 95.25 98 GLU A CA 1
ATOM 774 C C . GLU A 1 98 ? -3.988 7.648 -1.545 1.00 95.25 98 GLU A C 1
ATOM 776 O O . GLU A 1 98 ? -3.801 7.403 -0.350 1.00 95.25 98 GLU A O 1
ATOM 781 N N . HIS A 1 99 ? -5.147 8.147 -1.989 1.00 96.12 99 HIS A N 1
ATOM 782 C CA . HIS A 1 99 ? -6.231 8.491 -1.081 1.00 96.12 99 HIS A CA 1
ATOM 783 C C . HIS A 1 99 ? -6.650 7.288 -0.230 1.00 96.12 99 HIS A C 1
ATOM 785 O O . HIS A 1 99 ? -6.766 7.386 0.992 1.00 96.12 99 HIS A O 1
ATOM 791 N N . LEU A 1 100 ? -6.834 6.131 -0.868 1.00 96.69 100 LEU A N 1
ATOM 792 C CA . LEU A 1 100 ? -7.274 4.910 -0.206 1.00 96.69 100 LEU A CA 1
ATOM 793 C C . LEU A 1 100 ? -6.247 4.364 0.798 1.00 96.69 100 LEU A C 1
ATOM 795 O O . LEU A 1 100 ? -6.642 3.708 1.755 1.00 96.69 100 LEU A O 1
ATOM 799 N N . LEU A 1 101 ? -4.947 4.593 0.605 1.00 96.19 101 LEU A N 1
ATOM 800 C CA . LEU A 1 101 ? -3.914 4.013 1.469 1.00 96.19 101 LEU A CA 1
ATOM 801 C C . LEU A 1 101 ? -3.420 4.956 2.570 1.00 96.19 101 LEU A C 1
ATOM 803 O O . LEU A 1 101 ? -3.010 4.462 3.625 1.00 96.19 101 LEU A O 1
ATOM 807 N N . THR A 1 102 ? -3.461 6.277 2.376 1.00 95.50 102 THR A N 1
ATOM 808 C CA . THR A 1 102 ? -2.882 7.238 3.339 1.00 95.50 102 THR A CA 1
ATOM 809 C C . THR A 1 102 ? -3.764 8.444 3.656 1.00 95.50 102 THR A C 1
ATOM 811 O O . THR A 1 102 ? -3.713 8.937 4.786 1.00 95.50 102 THR A O 1
ATOM 814 N N . GLU A 1 103 ? -4.585 8.939 2.726 1.00 95.75 103 GLU A N 1
ATOM 815 C CA . GLU A 1 103 ? -5.247 10.243 2.908 1.00 95.75 103 GLU A CA 1
ATOM 816 C C . GLU A 1 103 ? -6.679 10.158 3.445 1.00 95.75 103 GLU A C 1
ATOM 818 O O . GLU A 1 103 ? -7.128 11.084 4.132 1.00 95.75 103 GLU A O 1
ATOM 823 N N . CYS A 1 104 ? -7.377 9.058 3.162 1.00 96.50 104 CYS A N 1
ATOM 824 C CA . CYS A 1 104 ? -8.758 8.807 3.556 1.00 96.50 104 CYS A CA 1
ATOM 825 C C . CYS A 1 104 ? -8.931 8.902 5.078 1.00 96.50 104 CYS A C 1
ATOM 827 O O . CYS A 1 104 ? -8.192 8.279 5.841 1.00 96.50 104 CYS A O 1
ATOM 829 N N . SER A 1 105 ? -9.938 9.653 5.534 1.00 96.31 105 SER A N 1
ATOM 830 C CA . SER A 1 105 ? -10.227 9.870 6.960 1.00 96.31 105 SER A CA 1
ATOM 831 C C . SER A 1 105 ? -10.492 8.560 7.715 1.00 96.31 105 SER A C 1
ATOM 833 O O . SER A 1 105 ? -9.935 8.347 8.792 1.00 96.31 105 SER A O 1
ATOM 835 N N . PHE A 1 106 ? -11.239 7.631 7.108 1.00 97.31 106 PHE A N 1
ATOM 836 C CA . PHE A 1 106 ? -11.458 6.284 7.649 1.00 97.31 106 PHE A CA 1
ATOM 837 C C . PHE A 1 106 ? -10.141 5.508 7.821 1.00 97.31 106 PHE A C 1
ATOM 839 O O . PHE A 1 106 ? -9.899 4.871 8.845 1.00 97.31 106 PHE A O 1
ATOM 846 N N . VAL A 1 107 ? -9.262 5.574 6.821 1.00 96.62 107 VAL A N 1
ATOM 847 C CA . VAL A 1 107 ? -7.987 4.839 6.799 1.00 96.62 107 VAL A CA 1
ATOM 848 C C . VAL A 1 107 ? -6.979 5.444 7.768 1.00 96.62 107 VAL A C 1
ATOM 850 O O . VAL A 1 107 ? -6.278 4.712 8.463 1.00 96.62 107 VAL A O 1
ATOM 853 N N . LYS A 1 108 ? -6.961 6.772 7.898 1.00 95.88 108 LYS A N 1
ATOM 854 C CA . LYS A 1 108 ? -6.204 7.486 8.930 1.00 95.88 108 LYS A CA 1
ATOM 855 C C . LYS A 1 108 ? -6.584 7.016 10.332 1.00 95.88 108 LYS A C 1
ATOM 857 O O . LYS A 1 108 ? -5.695 6.783 11.147 1.00 95.88 108 LYS A O 1
ATOM 862 N N . GLU A 1 109 ? -7.871 6.801 10.606 1.00 96.38 109 GLU A N 1
ATOM 863 C CA . GLU A 1 109 ? -8.306 6.249 11.893 1.00 96.38 109 GLU A CA 1
ATOM 864 C C . GLU A 1 109 ? -7.798 4.810 12.103 1.00 96.38 109 GLU A C 1
ATOM 866 O O . GLU A 1 109 ? -7.322 4.477 13.191 1.00 96.38 109 GLU A O 1
ATOM 871 N N . VAL A 1 110 ? -7.842 3.961 11.068 1.00 96.81 110 VAL A N 1
ATOM 872 C CA . VAL A 1 110 ? -7.285 2.595 11.124 1.00 96.81 110 VAL A CA 1
ATOM 873 C C . VAL A 1 110 ? -5.787 2.632 11.439 1.00 96.81 110 VAL A C 1
ATOM 875 O O . VAL A 1 110 ? -5.348 1.962 12.378 1.00 96.81 110 VAL A O 1
ATOM 878 N N . TRP A 1 111 ? -5.011 3.448 10.719 1.00 96.44 111 TRP A N 1
ATOM 879 C CA . TRP A 1 111 ? -3.579 3.624 10.975 1.00 96.44 111 TRP A CA 1
ATOM 880 C C . TRP A 1 111 ? -3.304 4.111 12.391 1.00 96.44 111 TRP A C 1
ATOM 882 O O . TRP A 1 111 ? -2.443 3.555 13.072 1.00 96.44 111 TRP A O 1
ATOM 892 N N . PHE A 1 112 ? -4.063 5.105 12.856 1.00 95.88 112 PHE A N 1
ATOM 893 C CA . PHE A 1 112 ? -3.899 5.666 14.190 1.00 95.88 112 PHE A CA 1
ATOM 894 C C . PHE A 1 112 ? -4.113 4.601 15.267 1.00 95.88 112 PHE A C 1
ATOM 896 O O . PHE A 1 112 ? -3.287 4.473 16.170 1.00 95.88 112 PHE A O 1
ATOM 903 N N . LYS A 1 113 ? -5.169 3.784 15.157 1.00 95.44 113 LYS A N 1
ATOM 904 C CA . LYS A 1 113 ? -5.428 2.699 16.117 1.00 95.44 113 LYS A CA 1
ATOM 905 C C . LYS A 1 113 ? -4.318 1.645 16.114 1.00 95.44 113 LYS A C 1
ATOM 907 O O . LYS A 1 113 ? -3.857 1.265 17.186 1.00 95.44 113 LYS A O 1
ATOM 912 N N . ILE A 1 114 ? -3.862 1.202 14.940 1.00 95.12 114 ILE A N 1
ATOM 913 C CA . ILE A 1 114 ? -2.780 0.206 14.824 1.00 95.12 114 ILE A CA 1
ATOM 914 C C . ILE A 1 114 ? -1.486 0.749 15.433 1.00 95.12 114 ILE A C 1
ATOM 916 O O . ILE A 1 114 ? -0.861 0.087 16.259 1.00 95.12 114 ILE A O 1
ATOM 920 N N . PHE A 1 115 ? -1.091 1.968 15.071 1.00 95.00 115 PHE A N 1
ATOM 921 C CA . PHE A 1 115 ? 0.141 2.565 15.578 1.00 95.00 115 PHE A CA 1
ATOM 922 C C . PHE A 1 115 ? 0.060 2.948 17.050 1.00 95.00 115 PHE A C 1
ATOM 924 O O . PHE A 1 115 ? 1.080 2.877 17.728 1.00 95.00 115 PHE A O 1
ATOM 931 N N . SER A 1 116 ? -1.123 3.268 17.573 1.00 94.88 116 SER A N 1
ATOM 932 C CA . SER A 1 116 ? -1.316 3.473 19.013 1.00 94.88 116 SER A CA 1
ATOM 933 C C . SER A 1 116 ? -1.028 2.194 19.798 1.00 94.88 116 SER A C 1
ATOM 935 O O . SER A 1 116 ? -0.284 2.234 20.771 1.00 94.88 116 SER A O 1
ATOM 937 N N . VAL A 1 117 ? -1.534 1.046 19.331 1.00 92.50 117 VAL A N 1
ATOM 938 C CA . VAL A 1 117 ? -1.277 -0.262 19.964 1.00 92.50 117 VAL A CA 1
ATOM 939 C C . VAL A 1 117 ? 0.206 -0.646 19.901 1.00 92.50 117 VAL A C 1
ATOM 941 O O . VAL A 1 117 ? 0.721 -1.266 20.825 1.00 92.50 117 VAL A O 1
ATOM 944 N N . LEU A 1 118 ? 0.907 -0.265 18.830 1.00 91.94 118 LEU A N 1
ATOM 945 C CA . LEU A 1 118 ? 2.329 -0.573 18.638 1.00 91.94 118 LEU A CA 1
ATOM 946 C C . LEU A 1 118 ? 3.286 0.464 19.257 1.00 91.94 118 LEU A C 1
ATOM 948 O O . LEU A 1 118 ? 4.498 0.260 19.220 1.00 91.94 118 LEU A O 1
ATOM 952 N N . GLY A 1 119 ? 2.776 1.580 19.790 1.00 93.81 119 GLY A N 1
ATOM 953 C CA . GLY A 1 119 ? 3.604 2.695 20.269 1.00 93.81 119 GLY A CA 1
ATOM 954 C C . GLY A 1 119 ? 4.359 3.434 19.152 1.00 93.81 119 GLY A C 1
ATOM 955 O O . GLY A 1 119 ? 5.445 3.966 19.380 1.00 93.81 119 GLY A O 1
ATOM 956 N N . TRP A 1 120 ? 3.818 3.433 17.929 1.00 94.38 120 TRP A N 1
ATOM 957 C CA . TRP A 1 120 ? 4.422 3.995 16.710 1.00 94.38 120 TRP A CA 1
ATOM 958 C C . TRP A 1 120 ? 3.657 5.204 16.154 1.00 94.38 120 TRP A C 1
ATOM 960 O O . TRP A 1 120 ? 3.717 5.481 14.959 1.00 94.38 120 TRP A O 1
ATOM 970 N N . VAL A 1 121 ? 2.915 5.936 16.985 1.00 92.25 121 VAL A N 1
ATOM 971 C CA . VAL A 1 121 ? 2.096 7.087 16.550 1.00 92.25 121 VAL A CA 1
ATOM 972 C C . VAL A 1 121 ? 2.922 8.144 15.797 1.00 92.25 121 VAL A C 1
ATOM 974 O O . VAL A 1 121 ? 2.459 8.719 14.820 1.00 92.25 121 VAL A O 1
ATOM 977 N N . GLN A 1 122 ? 4.189 8.331 16.161 1.00 91.44 122 GLN A N 1
ATOM 978 C CA . GLN A 1 122 ? 5.158 9.201 15.484 1.00 91.44 122 GLN A CA 1
ATOM 979 C C . GLN A 1 122 ? 5.532 8.762 14.055 1.00 91.44 122 GLN A C 1
ATOM 981 O O . GLN A 1 122 ? 6.240 9.484 13.359 1.00 91.44 122 GLN A O 1
ATOM 986 N N . LYS A 1 123 ? 5.107 7.569 13.624 1.00 90.75 123 LYS A N 1
ATOM 987 C CA . LYS A 1 123 ? 5.355 6.983 12.294 1.00 90.75 123 LYS A CA 1
ATOM 988 C C . LYS A 1 123 ? 4.174 7.145 11.340 1.00 90.75 123 LYS A C 1
ATOM 990 O O . LYS A 1 123 ? 4.176 6.553 10.261 1.00 90.75 123 LYS A O 1
ATOM 995 N N . PHE A 1 124 ? 3.167 7.917 11.741 1.00 91.25 124 PHE A N 1
ATOM 996 C CA . PHE A 1 124 ? 1.956 8.162 10.969 1.00 91.25 124 PHE A CA 1
ATOM 997 C C . PHE A 1 124 ? 2.250 8.731 9.564 1.00 91.25 124 PHE A C 1
ATOM 999 O O . PHE A 1 124 ? 3.223 9.477 9.417 1.00 91.25 124 PHE A O 1
ATOM 1006 N N . PRO A 1 125 ? 1.438 8.408 8.533 1.00 87.94 125 PRO A N 1
ATOM 1007 C CA . PRO A 1 125 ? 1.591 8.990 7.202 1.00 87.94 125 PRO A CA 1
ATOM 1008 C C . PRO A 1 125 ? 1.535 10.525 7.255 1.00 87.94 125 PRO A C 1
ATOM 1010 O O . PRO A 1 125 ? 0.522 11.077 7.696 1.00 87.94 125 PRO A O 1
ATOM 1013 N N . PRO A 1 126 ? 2.590 11.240 6.827 1.00 87.06 126 PRO A N 1
ATOM 1014 C CA . PRO A 1 126 ? 2.532 12.690 6.750 1.00 87.06 126 PRO A CA 1
ATOM 1015 C C . PRO A 1 126 ? 1.606 13.123 5.600 1.00 87.06 126 PRO A C 1
ATOM 1017 O O . PRO A 1 126 ? 1.431 12.373 4.635 1.00 87.06 126 PRO A O 1
ATOM 1020 N N . PRO A 1 127 ? 1.023 14.333 5.666 1.00 84.56 127 PRO A N 1
ATOM 1021 C CA . PRO A 1 127 ? 0.221 14.867 4.570 1.00 84.56 127 PRO A CA 1
ATOM 1022 C C . PRO A 1 127 ? 1.027 14.923 3.267 1.00 84.56 127 PRO A C 1
ATOM 1024 O O . PRO A 1 127 ? 2.217 15.233 3.302 1.00 84.56 127 PRO A O 1
ATOM 1027 N N . GLN A 1 128 ? 0.364 14.675 2.132 1.00 82.56 128 GLN A N 1
ATOM 1028 C CA . GLN A 1 128 ? 0.904 14.851 0.771 1.00 82.56 128 GLN A CA 1
ATOM 1029 C C . GLN A 1 128 ? 2.104 13.959 0.400 1.00 82.56 128 GLN A C 1
ATOM 1031 O O . GLN A 1 128 ? 2.660 14.101 -0.688 1.00 82.56 128 GLN A O 1
ATOM 1036 N N . LEU A 1 129 ? 2.519 13.035 1.270 1.00 91.25 129 LEU A N 1
ATOM 1037 C CA . LEU A 1 129 ? 3.544 12.053 0.939 1.00 91.25 129 LEU A CA 1
ATOM 1038 C C . LEU A 1 129 ? 2.878 10.784 0.412 1.00 91.25 129 LEU A C 1
ATOM 1040 O O . LEU A 1 129 ? 1.981 10.246 1.066 1.00 91.25 129 LEU A O 1
ATOM 1044 N N . SER A 1 130 ? 3.352 10.289 -0.734 1.00 93.25 130 SER A N 1
ATOM 1045 C CA . SER A 1 130 ? 2.840 9.040 -1.300 1.00 93.25 130 SER A CA 1
ATOM 1046 C C . SER A 1 130 ? 3.014 7.879 -0.319 1.00 93.25 130 SER A C 1
ATOM 1048 O O . SER A 1 130 ? 3.945 7.857 0.498 1.00 93.25 130 SER A O 1
ATOM 1050 N N . PHE A 1 131 ? 2.150 6.872 -0.419 1.00 95.06 131 PHE A N 1
ATOM 1051 C CA . PHE A 1 131 ? 2.220 5.657 0.385 1.00 95.06 131 PHE A CA 1
ATOM 1052 C C . PHE A 1 131 ? 3.605 5.003 0.305 1.00 95.06 131 PHE A C 1
ATOM 1054 O O . PHE A 1 131 ? 4.164 4.593 1.325 1.00 95.06 131 PHE A O 1
ATOM 1061 N N . VAL A 1 132 ? 4.185 4.932 -0.898 1.00 95.44 132 VAL A N 1
ATOM 1062 C CA . VAL A 1 132 ? 5.498 4.311 -1.120 1.00 95.44 132 VAL A CA 1
ATOM 1063 C C . VAL A 1 132 ? 6.617 5.146 -0.506 1.00 95.44 132 VAL A C 1
ATOM 1065 O O . VAL A 1 132 ? 7.494 4.584 0.155 1.00 95.44 132 VAL A O 1
ATOM 1068 N N . ASP A 1 133 ? 6.594 6.467 -0.676 1.00 94.88 133 ASP A N 1
ATOM 1069 C CA . ASP A 1 133 ? 7.632 7.338 -0.123 1.00 94.88 133 ASP A CA 1
ATOM 1070 C C . ASP A 1 133 ? 7.579 7.365 1.403 1.00 94.88 133 ASP A C 1
ATOM 1072 O O . ASP A 1 133 ? 8.619 7.247 2.058 1.00 94.88 133 ASP A O 1
ATOM 1076 N N . TRP A 1 134 ? 6.376 7.432 1.978 1.00 95.75 134 TRP A N 1
ATOM 1077 C CA . TRP A 1 134 ? 6.160 7.298 3.417 1.00 95.75 134 TRP A CA 1
ATOM 1078 C C . TRP A 1 134 ? 6.691 5.961 3.937 1.00 95.75 134 TRP A C 1
ATOM 1080 O O . TRP A 1 134 ? 7.514 5.941 4.860 1.00 95.75 134 TRP A O 1
ATOM 1090 N N . TRP A 1 135 ? 6.298 4.851 3.306 1.00 96.12 135 TRP A N 1
ATOM 1091 C CA . TRP A 1 135 ? 6.763 3.518 3.678 1.00 96.12 135 TRP A CA 1
ATOM 1092 C C . TRP A 1 135 ? 8.291 3.438 3.662 1.00 96.12 135 TRP A C 1
ATOM 1094 O O . TRP A 1 135 ? 8.909 3.049 4.656 1.00 96.12 135 TRP A O 1
ATOM 1104 N N . LEU A 1 136 ? 8.928 3.826 2.556 1.00 95.19 136 LEU A N 1
ATOM 1105 C CA . LEU A 1 136 ? 10.377 3.722 2.405 1.00 95.19 136 LEU A CA 1
ATOM 1106 C C . LEU A 1 136 ? 11.138 4.679 3.328 1.00 95.19 136 LEU A C 1
ATOM 1108 O O . LEU A 1 136 ? 12.237 4.328 3.773 1.00 95.19 136 LEU A O 1
ATOM 1112 N N . LYS A 1 137 ? 10.573 5.852 3.633 1.00 95.19 137 LYS A N 1
ATOM 1113 C CA . LYS A 1 137 ? 11.121 6.804 4.604 1.00 95.19 137 LYS A CA 1
ATOM 1114 C C . LYS A 1 137 ? 11.111 6.204 6.006 1.00 95.19 137 LYS A C 1
ATOM 1116 O O . LYS A 1 137 ? 12.183 6.049 6.596 1.00 95.19 137 LYS A O 1
ATOM 1121 N N . GLU A 1 138 ? 9.953 5.785 6.512 1.00 95.12 138 GLU A N 1
ATOM 1122 C CA . GLU A 1 138 ? 9.851 5.272 7.883 1.00 95.12 138 GLU A CA 1
ATOM 1123 C C . GLU A 1 138 ? 10.578 3.943 8.060 1.00 95.12 138 GLU A C 1
ATOM 1125 O O . GLU A 1 138 ? 11.230 3.718 9.083 1.00 95.12 138 GLU A O 1
ATOM 1130 N N . ARG A 1 139 ? 10.612 3.107 7.020 1.00 94.69 139 ARG A N 1
ATOM 1131 C CA . ARG A 1 139 ? 11.388 1.864 7.000 1.00 94.69 139 ARG A CA 1
ATOM 1132 C C . ARG A 1 139 ? 12.866 2.069 7.343 1.00 94.69 139 ARG A C 1
ATOM 1134 O O . ARG A 1 139 ? 13.483 1.173 7.926 1.00 94.69 139 ARG A O 1
ATOM 1141 N N . LYS A 1 140 ? 13.462 3.216 6.993 1.00 94.50 140 LYS A N 1
ATOM 1142 C CA . LYS A 1 140 ? 14.872 3.511 7.313 1.00 94.50 140 LYS A CA 1
ATOM 1143 C C . LYS A 1 140 ? 15.109 3.623 8.818 1.00 94.50 140 LYS A C 1
ATOM 1145 O O . LYS A 1 140 ? 16.182 3.221 9.260 1.00 94.50 140 LYS A O 1
ATOM 1150 N N . SER A 1 141 ? 14.109 4.074 9.576 1.00 93.69 141 SER A N 1
ATOM 1151 C CA . SER A 1 141 ? 14.189 4.236 11.032 1.00 93.69 141 SER A CA 1
ATOM 1152 C C . SER A 1 141 ? 14.155 2.920 11.819 1.00 93.69 141 SER A C 1
ATOM 1154 O O . SER A 1 141 ? 14.538 2.897 12.983 1.00 93.69 141 SER A O 1
ATOM 1156 N N . PHE A 1 142 ? 13.750 1.814 11.185 1.00 92.50 142 PHE A N 1
ATOM 1157 C CA . PHE A 1 142 ? 13.729 0.494 11.812 1.00 92.50 142 PHE A CA 1
ATOM 1158 C C . PHE A 1 142 ? 15.044 -0.266 11.604 1.00 92.50 142 PHE A C 1
ATOM 1160 O O . PHE A 1 142 ? 15.651 -0.227 10.523 1.00 92.50 142 PHE A O 1
ATOM 1167 N N . GLY A 1 143 ? 15.442 -1.051 12.610 1.00 92.69 143 GLY A N 1
ATOM 1168 C CA . GLY A 1 143 ? 16.540 -2.016 12.496 1.00 92.69 143 GLY A CA 1
ATOM 1169 C C . GLY A 1 143 ? 16.237 -3.133 11.485 1.00 92.69 143 GLY A C 1
ATOM 1170 O O . GLY A 1 143 ? 15.080 -3.406 11.160 1.00 92.69 143 GLY A O 1
ATOM 1171 N N . LYS A 1 144 ? 17.270 -3.827 10.978 1.00 87.31 144 LYS A N 1
ATOM 1172 C CA . LYS A 1 144 ? 17.128 -4.845 9.906 1.00 87.31 144 LYS A CA 1
ATOM 1173 C C . LYS A 1 144 ? 16.068 -5.917 10.201 1.00 87.31 144 LYS A C 1
ATOM 1175 O O . LYS A 1 144 ? 15.370 -6.333 9.278 1.00 87.31 144 LYS A O 1
ATOM 1180 N N . LEU A 1 145 ? 15.962 -6.359 11.457 1.00 85.69 145 LEU A N 1
ATOM 1181 C CA . LEU A 1 145 ? 14.994 -7.375 11.876 1.00 85.69 145 LEU A CA 1
ATOM 1182 C C . LEU A 1 145 ? 13.559 -6.824 11.871 1.00 85.69 145 LEU A C 1
ATOM 1184 O O . LEU A 1 145 ? 12.675 -7.422 11.261 1.00 85.69 145 LEU A O 1
ATOM 1188 N N . GLN A 1 146 ? 13.359 -5.644 12.462 1.00 90.25 146 GLN A N 1
ATOM 1189 C CA . GLN A 1 146 ? 12.055 -4.982 12.567 1.00 90.25 146 GLN A CA 1
ATOM 1190 C C . GLN A 1 146 ? 11.506 -4.525 11.211 1.00 90.25 146 GLN A C 1
ATOM 1192 O O . GLN A 1 146 ? 10.296 -4.568 11.007 1.00 90.25 146 GLN A O 1
ATOM 1197 N N . ARG A 1 147 ? 12.375 -4.182 10.244 1.00 93.75 147 ARG A N 1
ATOM 1198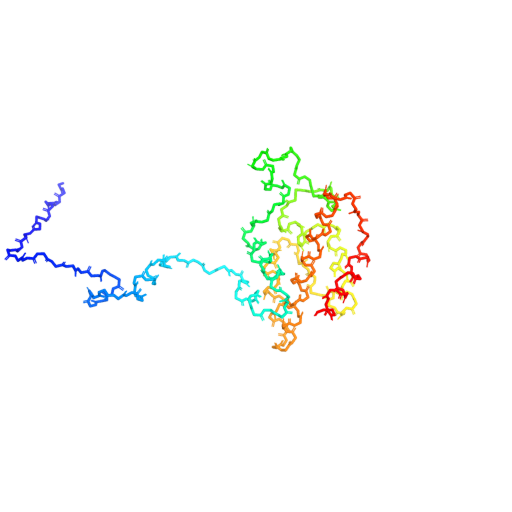 C CA . ARG A 1 147 ? 11.957 -3.817 8.875 1.00 93.75 147 ARG A CA 1
ATOM 1199 C C . ARG A 1 147 ? 11.049 -4.863 8.244 1.00 93.75 147 ARG A C 1
ATOM 1201 O O . ARG A 1 147 ? 10.081 -4.496 7.602 1.00 93.75 147 ARG A O 1
ATOM 1208 N N . LYS A 1 148 ? 11.329 -6.155 8.445 1.00 91.19 148 LYS A N 1
ATOM 1209 C CA . LYS A 1 148 ? 10.499 -7.227 7.875 1.00 91.19 148 LYS A CA 1
ATOM 1210 C C . LYS A 1 148 ? 9.083 -7.227 8.455 1.00 91.19 148 LYS A C 1
ATOM 1212 O O . LYS A 1 148 ? 8.143 -7.460 7.706 1.00 91.19 148 LYS A O 1
ATOM 1217 N N . GLY A 1 149 ? 8.953 -6.976 9.760 1.00 92.62 149 GLY A N 1
ATOM 1218 C CA . GLY A 1 149 ? 7.660 -6.873 10.437 1.00 92.62 149 GLY A CA 1
ATOM 1219 C C . GLY A 1 149 ? 6.896 -5.620 10.017 1.00 92.62 149 GLY A C 1
ATOM 1220 O O . GLY A 1 149 ? 5.721 -5.712 9.691 1.00 92.62 149 GLY A O 1
ATOM 1221 N N . PHE A 1 150 ? 7.582 -4.478 9.930 1.00 94.62 150 PHE A N 1
ATOM 1222 C CA . PHE A 1 150 ? 6.996 -3.227 9.444 1.00 94.62 150 PHE A CA 1
ATOM 1223 C C . PHE A 1 150 ? 6.517 -3.336 7.988 1.00 94.62 150 PHE A C 1
ATOM 1225 O O . PHE A 1 150 ? 5.375 -2.996 7.692 1.00 94.62 150 PHE A O 1
ATOM 1232 N N . ASP A 1 151 ? 7.354 -3.886 7.100 1.00 95.62 151 ASP A N 1
ATOM 1233 C CA . ASP A 1 151 ? 7.001 -4.144 5.700 1.00 95.62 151 ASP A CA 1
ATOM 1234 C C . ASP A 1 151 ? 5.766 -5.058 5.616 1.00 95.62 151 ASP A C 1
ATOM 1236 O O . ASP A 1 151 ? 4.834 -4.773 4.872 1.00 95.62 151 ASP A O 1
ATOM 1240 N N . ALA A 1 152 ? 5.731 -6.144 6.395 1.00 95.12 152 ALA A N 1
ATOM 1241 C CA . ALA A 1 152 ? 4.595 -7.062 6.399 1.00 95.12 152 ALA A CA 1
ATOM 1242 C C . ALA A 1 152 ? 3.309 -6.401 6.913 1.00 95.12 152 ALA A C 1
ATOM 1244 O O . ALA A 1 152 ? 2.264 -6.544 6.282 1.00 95.12 152 ALA A O 1
ATOM 1245 N N . LEU A 1 153 ? 3.397 -5.639 8.008 1.00 95.19 153 LEU A N 1
ATOM 1246 C CA . LEU A 1 153 ? 2.270 -4.911 8.581 1.00 95.19 153 LEU A CA 1
ATOM 1247 C C . LEU A 1 153 ? 1.671 -3.933 7.569 1.00 95.19 153 LEU A C 1
ATOM 1249 O O . LEU A 1 153 ? 0.467 -3.982 7.338 1.00 95.19 153 LEU A O 1
ATOM 1253 N N . LEU A 1 154 ? 2.489 -3.077 6.942 1.00 96.25 154 LEU A N 1
ATOM 1254 C CA . LEU A 1 154 ? 1.966 -2.084 6.002 1.00 96.25 154 LEU A CA 1
ATOM 1255 C C . LEU A 1 154 ? 1.252 -2.735 4.816 1.00 96.25 154 LEU A C 1
ATOM 1257 O O . LEU A 1 154 ? 0.159 -2.311 4.443 1.00 96.25 154 LEU A O 1
ATOM 1261 N N . LEU A 1 155 ? 1.846 -3.789 4.251 1.00 97.25 155 LEU A N 1
ATOM 1262 C CA . LEU A 1 155 ? 1.256 -4.502 3.121 1.00 97.25 155 LEU A CA 1
ATOM 1263 C C . LEU A 1 155 ? -0.031 -5.239 3.508 1.00 97.25 155 LEU A C 1
ATOM 1265 O O . LEU A 1 155 ? -0.982 -5.257 2.726 1.00 97.25 155 LEU A O 1
ATOM 1269 N N . LEU A 1 156 ? -0.087 -5.823 4.709 1.00 96.94 156 LEU A N 1
ATOM 1270 C CA . LEU A 1 156 ? -1.295 -6.469 5.221 1.00 96.94 156 LEU A CA 1
ATOM 1271 C C . LEU A 1 156 ? -2.411 -5.458 5.470 1.00 96.94 156 LEU A C 1
ATOM 1273 O O . LEU A 1 156 ? -3.537 -5.695 5.046 1.00 96.94 156 LEU A O 1
ATOM 1277 N N . VAL A 1 157 ? -2.118 -4.318 6.095 1.00 97.00 157 VAL A N 1
ATOM 1278 C CA . VAL A 1 157 ? -3.120 -3.269 6.332 1.00 97.00 157 VAL A CA 1
ATOM 1279 C C . VAL A 1 157 ? -3.669 -2.740 5.009 1.00 97.00 157 VAL A C 1
ATOM 1281 O O . VAL A 1 157 ? -4.886 -2.709 4.839 1.00 97.00 157 VAL A O 1
ATOM 1284 N N . ALA A 1 158 ? -2.800 -2.427 4.042 1.00 97.69 158 ALA A N 1
ATOM 1285 C CA . ALA A 1 158 ? -3.216 -2.018 2.699 1.00 97.69 158 ALA A CA 1
ATOM 1286 C C . ALA A 1 158 ? -4.134 -3.064 2.038 1.00 97.69 158 ALA A C 1
ATOM 1288 O O . ALA A 1 158 ? -5.158 -2.724 1.445 1.00 97.69 158 ALA A O 1
ATOM 1289 N N . TRP A 1 159 ? -3.813 -4.352 2.192 1.00 97.81 159 TRP A N 1
ATOM 1290 C CA . TRP A 1 159 ? -4.638 -5.450 1.692 1.00 97.81 159 TRP A CA 1
ATOM 1291 C C . TRP A 1 159 ? -6.001 -5.553 2.386 1.00 97.81 159 TRP A C 1
ATOM 1293 O O . TRP A 1 159 ? -7.016 -5.731 1.711 1.00 97.81 159 TRP A O 1
ATOM 1303 N N . ILE A 1 160 ? -6.063 -5.435 3.717 1.00 97.62 160 ILE A N 1
ATOM 1304 C CA . ILE A 1 160 ? -7.339 -5.471 4.446 1.00 97.62 160 ILE A CA 1
ATOM 1305 C C . ILE A 1 160 ? -8.204 -4.257 4.083 1.00 97.62 160 ILE A C 1
ATOM 1307 O O . ILE A 1 160 ? -9.404 -4.428 3.879 1.00 97.62 160 ILE A O 1
ATOM 1311 N N . ILE A 1 161 ? -7.617 -3.064 3.945 1.00 97.94 161 ILE A N 1
ATOM 1312 C CA . ILE A 1 161 ? -8.325 -1.858 3.487 1.00 97.94 161 ILE A CA 1
ATOM 1313 C C . ILE A 1 161 ? -8.924 -2.090 2.098 1.00 97.94 161 ILE A C 1
ATOM 1315 O O . ILE A 1 161 ? -10.102 -1.813 1.879 1.00 97.94 161 ILE A O 1
ATOM 1319 N N . TRP A 1 162 ? -8.146 -2.662 1.176 1.00 97.75 162 TRP A N 1
ATOM 1320 C CA . TRP A 1 162 ? -8.633 -3.004 -0.159 1.00 97.75 162 TRP A CA 1
ATOM 1321 C C . TRP A 1 162 ? -9.792 -4.009 -0.125 1.00 97.75 162 TRP A C 1
ATOM 1323 O O . TRP A 1 162 ? -10.789 -3.828 -0.828 1.00 97.75 162 TRP A O 1
ATOM 1333 N N . LYS A 1 163 ? -9.699 -5.050 0.716 1.00 97.25 163 LYS A N 1
ATOM 1334 C CA . LYS A 1 163 ? -10.799 -6.007 0.923 1.00 97.25 163 LYS A CA 1
ATOM 1335 C C . LYS A 1 163 ? -12.051 -5.319 1.464 1.00 97.25 163 LYS A C 1
ATOM 1337 O O . LYS A 1 163 ? -13.121 -5.531 0.910 1.00 97.25 163 LYS A O 1
ATOM 1342 N N . GLU A 1 164 ? -11.916 -4.482 2.489 1.00 97.56 164 GLU A N 1
ATOM 1343 C CA . GLU A 1 164 ? -13.034 -3.734 3.077 1.00 97.56 164 GLU A CA 1
ATOM 1344 C C . GLU A 1 164 ? -13.704 -2.822 2.045 1.00 97.56 164 GLU A C 1
ATOM 1346 O O . GLU A 1 164 ? -14.925 -2.838 1.910 1.00 97.56 164 GLU A O 1
ATOM 1351 N N . ARG A 1 165 ? -12.918 -2.080 1.259 1.00 96.94 165 ARG A N 1
ATOM 1352 C CA . ARG A 1 165 ? -13.439 -1.248 0.169 1.00 96.94 165 ARG A CA 1
ATOM 1353 C C . ARG A 1 165 ? -14.243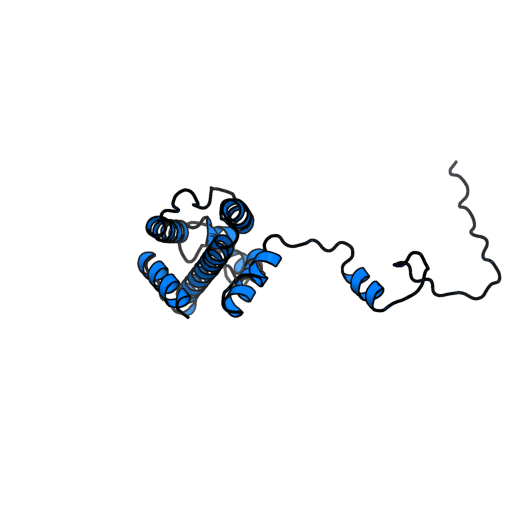 -2.079 -0.835 1.00 96.94 165 ARG A C 1
ATOM 1355 O O . ARG A 1 165 ? -15.327 -1.673 -1.246 1.00 96.94 165 ARG A O 1
ATOM 1362 N N . ASN A 1 166 ? -13.741 -3.251 -1.225 1.00 96.94 166 ASN A N 1
ATOM 1363 C CA . ASN A 1 166 ? -14.456 -4.136 -2.147 1.00 96.94 166 ASN A CA 1
ATOM 1364 C C . ASN A 1 166 ? -15.711 -4.755 -1.517 1.00 96.94 166 ASN A C 1
ATOM 1366 O O . ASN A 1 166 ? -16.726 -4.873 -2.197 1.00 96.94 166 ASN A O 1
ATOM 1370 N N . ASP A 1 167 ? -15.674 -5.119 -0.234 1.00 97.31 167 ASP A N 1
ATOM 1371 C CA . ASP A 1 167 ? -16.845 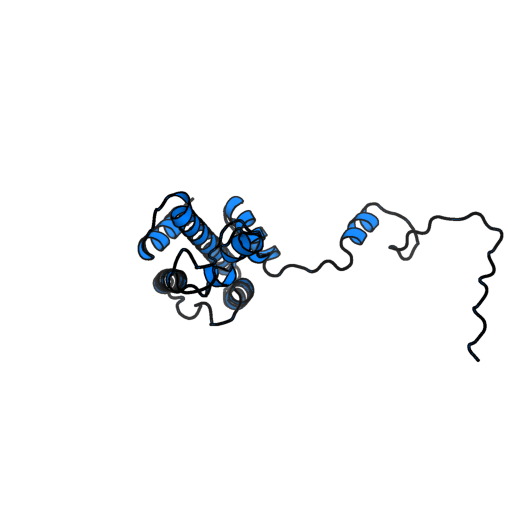-5.626 0.487 1.00 97.31 167 ASP A CA 1
ATOM 1372 C C . ASP A 1 167 ? -17.958 -4.565 0.563 1.00 97.31 167 ASP A C 1
ATOM 1374 O O . ASP A 1 167 ? -19.131 -4.904 0.392 1.00 97.31 167 ASP A O 1
ATOM 1378 N N . ARG A 1 168 ? -17.621 -3.279 0.725 1.00 95.94 168 ARG A N 1
ATOM 1379 C CA . ARG A 1 168 ? -18.616 -2.192 0.698 1.00 95.94 168 ARG A CA 1
ATOM 1380 C C . ARG A 1 168 ? -19.305 -2.058 -0.651 1.00 95.94 168 ARG A C 1
ATOM 1382 O O . ARG A 1 168 ? -20.520 -1.922 -0.692 1.00 95.94 168 ARG A O 1
ATOM 1389 N N . ILE A 1 169 ? -18.543 -2.148 -1.738 1.00 94.00 169 ILE A N 1
ATOM 1390 C CA . ILE A 1 169 ? -19.065 -1.960 -3.098 1.00 94.00 169 ILE A CA 1
ATOM 1391 C C . ILE A 1 169 ? -19.831 -3.186 -3.592 1.00 94.00 169 ILE A C 1
ATOM 1393 O O . ILE A 1 169 ? -20.906 -3.055 -4.163 1.00 94.00 169 ILE A O 1
ATOM 1397 N N . PHE A 1 170 ? -19.267 -4.382 -3.421 1.00 94.50 170 PHE A N 1
ATOM 1398 C CA . PHE A 1 170 ? -19.784 -5.591 -4.070 1.00 94.50 170 PHE A CA 1
ATOM 1399 C C . PHE A 1 170 ? -20.630 -6.463 -3.146 1.00 94.50 170 PHE A C 1
ATOM 1401 O O . PHE A 1 170 ? -21.323 -7.361 -3.618 1.00 94.50 170 PHE A O 1
ATOM 1408 N N . ARG A 1 171 ? -20.553 -6.245 -1.829 1.00 95.81 171 ARG A N 1
ATOM 1409 C CA . ARG A 1 171 ? -21.287 -7.040 -0.834 1.00 95.81 171 ARG A CA 1
ATOM 1410 C C . ARG A 1 171 ? -22.136 -6.202 0.107 1.00 95.81 171 ARG A C 1
ATOM 1412 O O . ARG A 1 171 ? -22.783 -6.794 0.967 1.00 95.81 171 ARG A O 1
ATOM 1419 N N . TRP A 1 172 ? -22.126 -4.875 -0.032 1.00 94.00 172 TRP A N 1
ATOM 1420 C CA . TRP A 1 172 ? -22.885 -3.955 0.819 1.00 94.00 172 TRP A CA 1
ATOM 1421 C C . TRP A 1 172 ? -22.591 -4.151 2.314 1.00 94.00 172 TRP A C 1
ATOM 1423 O O . TRP A 1 172 ? -23.463 -4.001 3.167 1.00 94.00 172 TRP A O 1
ATOM 1433 N N . LYS A 1 173 ? -21.347 -4.525 2.642 1.00 94.44 173 LYS A N 1
ATOM 1434 C CA . LYS A 1 173 ? -20.886 -4.745 4.018 1.00 94.44 173 LYS A CA 1
ATOM 1435 C C . LYS A 1 173 ? -19.883 -3.672 4.400 1.00 94.44 173 LYS A C 1
ATOM 1437 O O . LYS A 1 173 ? -18.835 -3.570 3.771 1.00 94.44 173 LYS A O 1
ATOM 1442 N N . ALA A 1 174 ? -20.186 -2.925 5.458 1.00 95.38 174 ALA A N 1
ATOM 1443 C CA . ALA A 1 174 ? -19.296 -1.917 6.020 1.00 95.38 174 ALA A CA 1
ATOM 1444 C C . ALA A 1 174 ? -18.900 -2.286 7.452 1.00 95.38 174 ALA A C 1
ATOM 1446 O O . ALA A 1 174 ? -19.749 -2.545 8.306 1.00 95.38 174 ALA A O 1
ATOM 1447 N N . SER A 1 175 ? -17.598 -2.288 7.717 1.00 96.69 175 SER A N 1
ATOM 1448 C CA . SER A 1 175 ? -17.029 -2.525 9.039 1.00 96.69 175 SER A CA 1
ATOM 1449 C C . SER A 1 175 ? -16.483 -1.225 9.626 1.00 96.69 175 SER A C 1
ATOM 1451 O O . SER A 1 175 ? -15.904 -0.392 8.927 1.00 96.69 175 SER A O 1
ATOM 1453 N N . MET A 1 176 ? -16.602 -1.076 10.944 1.00 96.00 176 MET A N 1
ATOM 1454 C CA . MET A 1 176 ? -15.960 0.020 11.672 1.00 96.00 176 MET A CA 1
ATOM 1455 C C . MET A 1 176 ? -14.428 -0.135 11.690 1.00 96.00 176 MET A C 1
ATOM 1457 O O . MET A 1 176 ? -13.944 -1.272 11.702 1.00 96.00 176 MET A O 1
ATOM 1461 N N . PRO A 1 177 ? -13.651 0.955 11.848 1.00 95.56 177 PRO A N 1
ATOM 1462 C CA . PRO A 1 177 ? -12.186 0.900 11.906 1.00 95.56 177 PRO A CA 1
ATOM 1463 C C . PRO A 1 177 ? -11.641 -0.100 12.933 1.00 95.56 177 PRO A C 1
ATOM 1465 O O . PRO A 1 177 ? -10.697 -0.827 12.648 1.00 95.56 177 PRO A O 1
ATOM 1468 N N . ARG A 1 178 ? -12.277 -0.224 14.107 1.00 95.19 178 ARG A N 1
ATOM 1469 C CA . ARG A 1 178 ? -11.888 -1.214 15.135 1.00 95.19 178 ARG A CA 1
ATOM 1470 C C . ARG A 1 178 ? -11.923 -2.665 14.633 1.00 95.19 178 ARG A C 1
ATOM 1472 O O . ARG A 1 178 ? -11.056 -3.453 14.988 1.00 95.19 178 ARG A O 1
ATOM 1479 N N . VAL A 1 179 ? -12.900 -3.001 13.789 1.00 95.94 179 VAL A N 1
ATOM 1480 C CA . VAL A 1 179 ? -13.064 -4.346 13.218 1.00 95.94 179 VAL A CA 1
ATOM 1481 C C . VAL A 1 179 ? -11.997 -4.587 12.152 1.00 95.94 179 VAL A C 1
ATOM 1483 O O . VAL A 1 179 ? -11.475 -5.689 12.034 1.00 95.94 179 VAL A O 1
ATOM 1486 N N . ILE A 1 180 ? -11.606 -3.545 11.412 1.00 95.81 180 ILE A N 1
ATOM 1487 C CA . ILE A 1 180 ? -10.484 -3.616 10.467 1.00 95.81 180 ILE A CA 1
ATOM 1488 C C . ILE A 1 180 ? -9.183 -3.956 11.190 1.00 95.81 180 ILE A C 1
ATOM 1490 O O . ILE A 1 180 ? -8.454 -4.837 10.743 1.00 95.81 180 ILE A O 1
ATOM 1494 N N . VAL A 1 181 ? -8.920 -3.322 12.337 1.00 94.12 181 VAL A N 1
ATOM 1495 C CA . VAL A 1 181 ? -7.740 -3.634 13.161 1.00 94.12 181 VAL A CA 1
ATOM 1496 C C . VAL A 1 181 ? -7.742 -5.100 13.604 1.00 94.12 181 VAL A C 1
ATOM 1498 O O . VAL A 1 181 ? -6.713 -5.763 13.504 1.00 94.12 181 VAL A O 1
ATOM 1501 N N . GLN A 1 182 ? -8.892 -5.637 14.023 1.00 93.62 182 GLN A N 1
ATOM 1502 C CA . GLN A 1 182 ? -9.023 -7.056 14.384 1.00 93.62 182 GLN A CA 1
ATOM 1503 C C . GLN A 1 182 ? -8.726 -7.981 1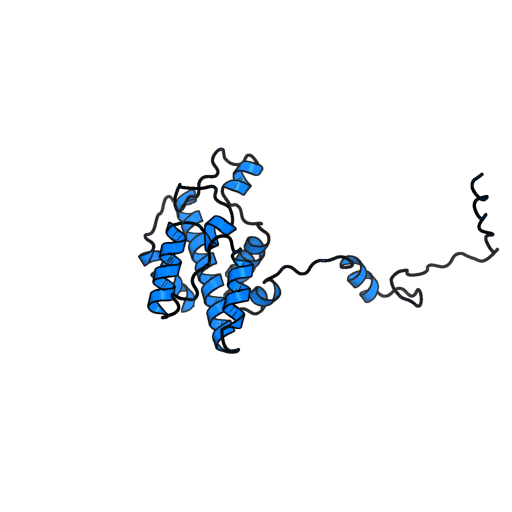3.194 1.00 93.62 182 GLN A C 1
ATOM 1505 O O . GLN A 1 182 ? -7.892 -8.875 13.321 1.00 93.62 182 GLN A O 1
ATOM 1510 N N . LYS A 1 183 ? -9.297 -7.698 12.014 1.00 93.75 183 LYS A N 1
ATOM 1511 C CA . LYS A 1 183 ? -9.029 -8.452 10.773 1.00 93.75 183 LYS A CA 1
ATOM 1512 C C . LYS A 1 183 ? -7.539 -8.469 10.407 1.00 93.75 183 LYS A C 1
ATOM 1514 O O . LYS A 1 183 ? -7.041 -9.479 9.921 1.00 93.75 183 LYS A O 1
ATOM 1519 N N . VAL A 1 184 ? -6.816 -7.366 10.630 1.00 92.50 184 VAL A N 1
ATOM 1520 C CA . VAL A 1 184 ? -5.360 -7.300 10.395 1.00 92.50 184 VAL A CA 1
ATOM 1521 C C . VAL A 1 184 ? -4.610 -8.239 11.341 1.00 92.50 184 VAL A C 1
ATOM 1523 O O . VAL A 1 184 ? -3.716 -8.956 10.897 1.00 92.50 184 VAL A O 1
ATOM 1526 N N . VAL A 1 185 ? -4.974 -8.256 12.626 1.00 88.81 185 VAL A N 1
ATOM 1527 C CA . VAL A 1 185 ? -4.344 -9.134 13.627 1.00 88.81 185 VAL A CA 1
ATOM 1528 C C . VAL A 1 185 ? -4.619 -10.607 13.327 1.00 88.81 185 VAL A C 1
ATOM 1530 O O . VAL A 1 185 ? -3.715 -11.428 13.453 1.00 88.81 185 VAL A O 1
ATOM 1533 N N . GLU A 1 186 ? -5.839 -10.945 12.914 1.00 89.25 186 GLU A N 1
ATOM 1534 C CA . GLU A 1 186 ? -6.220 -12.308 12.525 1.00 89.25 186 GLU A CA 1
ATOM 1535 C C . GLU A 1 186 ? -5.452 -12.780 11.287 1.00 89.25 186 GLU A C 1
ATOM 1537 O O . GLU A 1 186 ? -4.858 -13.855 11.307 1.00 89.25 186 GLU A O 1
ATOM 1542 N N . GLU A 1 187 ? -5.393 -11.959 10.234 1.00 87.62 187 GLU A N 1
ATOM 1543 C CA . GLU A 1 187 ? -4.672 -12.290 8.998 1.00 87.62 187 GLU A CA 1
ATOM 1544 C C . GLU A 1 187 ? -3.154 -12.403 9.229 1.00 87.62 187 GLU A C 1
ATOM 1546 O O . GLU A 1 187 ? -2.491 -13.174 8.546 1.00 87.62 187 GLU A O 1
ATOM 1551 N N . ALA A 1 188 ? -2.595 -11.678 10.204 1.00 82.50 188 ALA A N 1
ATOM 1552 C CA . ALA A 1 188 ? -1.175 -11.758 10.553 1.00 82.50 188 ALA A CA 1
ATOM 1553 C C . ALA A 1 188 ? -0.778 -13.051 11.294 1.00 82.50 188 ALA A C 1
ATOM 1555 O O . ALA A 1 188 ? 0.415 -13.320 11.432 1.00 82.50 188 ALA A O 1
ATOM 1556 N N . ARG A 1 189 ? -1.748 -13.828 11.800 1.00 76.38 189 ARG A N 1
ATOM 1557 C CA . ARG A 1 189 ? -1.509 -15.118 12.479 1.00 76.38 189 ARG A CA 1
ATOM 1558 C C . ARG A 1 189 ? -1.451 -16.310 11.516 1.00 76.38 189 ARG A C 1
ATOM 1560 O O . ARG A 1 189 ? -1.076 -17.394 11.957 1.00 76.38 189 ARG A O 1
ATOM 1567 N N . VAL A 1 190 ? -1.844 -16.111 10.255 1.00 60.03 190 VAL A N 1
ATOM 1568 C CA . VAL A 1 190 ? -1.865 -17.120 9.179 1.00 60.03 190 VAL A CA 1
ATOM 1569 C C . VAL A 1 190 ? -0.547 -17.104 8.413 1.00 60.03 190 VAL A C 1
ATOM 1571 O O . VAL A 1 190 ? -0.020 -18.204 8.143 1.00 60.03 190 VAL A O 1
#

Nearest PDB structures (foldseek):
  8uw3-assembly1_A  TM=6.976E-01  e=4.755E-01  Homo sapiens

Radius of gyration: 24.41 Å; Cα contacts (8 Å, |Δi|>4): 185; chains: 1; bounding box: 56×45×72 Å

Secondary structure (DSSP, 8-state):
-PPPP------SS------TTSTT----HHHHHHHTTTTPPPPTTHHHHHHSSS-HHHHHHHHHHTTT-S--HHHHHHTTS-S--B-TTTSSSB--HHIIIII-HHHHHHHHHHHHHHT-GGGPPPTT--HHHHHHHHHHHS-HHHHHHHHHHHHHHHHHHHHHHHHHHHH-----HHHHHHHHHHHTT-

Solvent-accessible surface area (backbone atoms only — not comparable to full-atom values): 11473 Å² total; per-residue (Å²): 136,80,81,80,78,82,77,80,82,79,71,102,62,84,87,76,89,64,30,84,83,36,98,83,28,58,80,46,74,67,48,54,58,52,57,77,50,65,89,64,78,82,64,82,59,52,74,53,49,75,70,32,75,61,59,69,70,45,40,55,49,49,59,32,46,81,66,66,66,53,89,34,33,39,55,31,31,78,69,72,73,42,92,62,28,57,21,84,76,62,67,80,49,67,17,42,62,53,33,66,67,54,66,34,66,52,47,43,52,36,51,50,56,54,23,54,78,69,75,40,59,93,68,57,76,59,86,96,54,49,59,60,58,44,48,59,55,56,45,66,79,41,55,84,74,53,32,46,55,53,49,25,50,54,47,45,46,50,45,52,51,52,50,49,46,47,32,38,75,78,64,73,42,84,76,57,50,72,55,51,54,49,53,44,58,57,61,72,74,110